Protein AF-A0A317MJF5-F1 (afdb_monomer_lite)

pLDDT: mean 80.19, std 19.42, range [33.38, 97.44]

Secondary structure (DSSP, 8-state):
---------------------GGGTTTTHHHHHHHHHHHHHHHHHHHHHHHHHHHHHHHHHHHHHHHHHHHHTT-HHHHHHHHHHHHHHHHHHHHGGGS-----S-GGGSTTHHHHHHHHHHHHHTTTTTTGGGHHHHHHHHHHHHHHHHHHHHHHHHHHHHHHHHHHHHHHTTTSTT-HHHHHHHHHHHHHHHHHHHHHHHHHHHHHHHS--

Sequence (213 aa):
MINLHSSVDAQR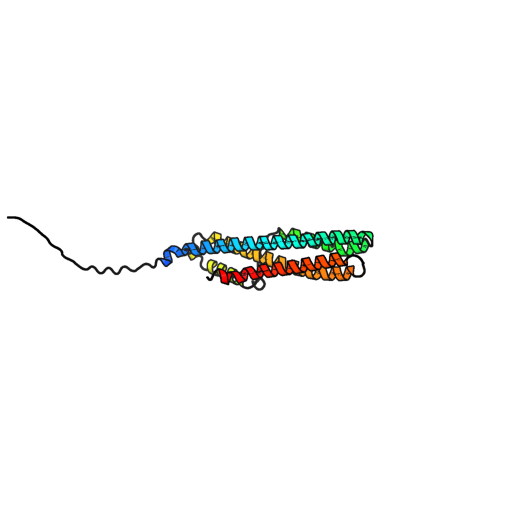KDSTAPVQDSSFKNAPQLPAKYLSQVKQKSMRTEQQVNKRTDKALSRLLKQEKKMKACLWKVDSVAAGNIFSKSIDSLGSLKAGLKNKVTGKLPLGGGGGYLDTLGNSLKFLEGKGELLGTSKGKLADATKNLESLQGKLQQADQIKAYIREHKKQLKEQLSQYTGFTKDLQKINKEAYYYGQQISEYKTLLKDKKKAEAK

Foldseek 3Di:
DDDDDDDDDDDDDDDPDPPPDCVVVCQQVVLQVVLVVLLVLLVVLLVVLLVLLLVLLVLVLVLLVVVLVVVCVVPVPLSCVLRPVVNVVSVVLNVCSPDQFQDPDPCVPLPCLLVVVLVVLVVVVVVVVSNVVVPVSSVSSNRSSRSSVRSLVSLVVSLVVLVVSLVSCCVSCVPPPDCPVSSVVSVVSSVVSVVVSVVSSVVSVPCVVVVVD

Structure (mmCIF, N/CA/C/O backbone):
data_AF-A0A317MJF5-F1
#
_entry.id   AF-A0A317MJF5-F1
#
loop_
_atom_site.group_PDB
_atom_site.id
_atom_site.type_symbol
_atom_site.label_atom_id
_atom_site.label_alt_id
_atom_site.label_comp_id
_atom_site.label_asym_id
_atom_site.label_entity_id
_atom_site.label_seq_id
_atom_site.pdbx_PDB_ins_code
_atom_site.Cartn_x
_atom_site.Cartn_y
_atom_site.Cartn_z
_atom_site.occupancy
_atom_site.B_iso_or_equiv
_atom_site.auth_seq_id
_atom_site.auth_comp_id
_atom_site.auth_asym_id
_atom_site.auth_atom_id
_atom_site.pdbx_PDB_model_num
ATOM 1 N N . MET A 1 1 ? -20.218 -21.733 101.171 1.00 37.59 1 MET A N 1
ATOM 2 C CA . MET A 1 1 ? -19.417 -22.255 100.040 1.00 37.59 1 MET A CA 1
ATOM 3 C C . MET A 1 1 ? -20.137 -21.862 98.752 1.00 37.59 1 MET A C 1
ATOM 5 O O . MET A 1 1 ? -21.300 -22.196 98.626 1.00 37.59 1 MET A O 1
ATOM 9 N N . ILE A 1 2 ? -19.660 -20.814 98.075 1.00 36.94 2 ILE A N 1
ATOM 10 C CA . ILE A 1 2 ? -18.965 -20.845 96.763 1.00 36.94 2 ILE A CA 1
ATOM 11 C C . ILE A 1 2 ? -19.918 -21.066 95.562 1.00 36.94 2 ILE A C 1
ATOM 13 O O . ILE A 1 2 ? -20.247 -22.185 95.201 1.00 36.94 2 ILE A O 1
ATOM 17 N N . ASN A 1 3 ? -20.361 -19.927 95.018 1.00 34.50 3 ASN A N 1
ATOM 18 C CA . ASN A 1 3 ? -20.461 -19.474 93.617 1.00 34.50 3 ASN A CA 1
ATOM 19 C C . ASN A 1 3 ? -20.200 -20.464 92.445 1.00 34.50 3 ASN A C 1
ATOM 21 O O . ASN A 1 3 ? -19.149 -21.098 92.436 1.00 34.50 3 ASN A O 1
ATOM 25 N N . LEU A 1 4 ? -21.051 -20.442 91.394 1.00 33.38 4 LEU A N 1
ATOM 26 C CA . LEU A 1 4 ? -20.752 -19.955 90.015 1.00 33.38 4 LEU A CA 1
ATOM 27 C C . LEU A 1 4 ? -21.540 -20.639 88.859 1.00 33.38 4 LEU A C 1
ATOM 29 O O . LEU A 1 4 ? -21.707 -21.852 88.839 1.00 33.38 4 LEU A O 1
ATOM 33 N N . HIS A 1 5 ? -21.819 -19.807 87.836 1.00 40.03 5 HIS A N 1
ATOM 34 C CA . HIS A 1 5 ? -22.144 -20.066 86.413 1.00 40.03 5 HIS A CA 1
ATOM 35 C C . HIS A 1 5 ? -23.593 -20.413 86.026 1.00 40.03 5 HIS A C 1
ATOM 37 O O . HIS A 1 5 ? -24.201 -21.293 86.613 1.00 40.03 5 HIS A O 1
ATOM 43 N N . SER A 1 6 ? -24.195 -19.898 84.947 1.00 36.66 6 SER A N 1
ATOM 44 C CA . SER A 1 6 ? -24.108 -18.666 84.133 1.00 36.66 6 SER A CA 1
ATOM 45 C C . SER A 1 6 ? -25.119 -18.847 82.986 1.00 36.66 6 SER A C 1
ATOM 47 O O . SER A 1 6 ? -25.235 -19.939 82.437 1.00 36.66 6 SER A O 1
ATOM 49 N N . SER A 1 7 ? -25.821 -17.768 82.646 1.00 42.97 7 SER A N 1
ATOM 50 C CA . SER A 1 7 ? -26.837 -17.619 81.591 1.00 42.97 7 SER A CA 1
ATOM 51 C C . SER A 1 7 ? -26.329 -17.883 80.165 1.00 42.97 7 SER A C 1
ATOM 53 O O . SER A 1 7 ? -25.191 -17.512 79.896 1.00 42.97 7 SER A O 1
ATOM 55 N N . VAL A 1 8 ? -27.186 -18.384 79.254 1.00 39.12 8 VAL A N 1
ATOM 56 C CA . VAL A 1 8 ? -27.181 -18.022 77.815 1.00 39.12 8 VAL A CA 1
ATOM 57 C C . VAL A 1 8 ? -28.596 -18.144 77.213 1.00 39.12 8 VAL A C 1
ATOM 59 O O . VAL A 1 8 ? -29.080 -19.240 76.931 1.00 39.12 8 VAL A O 1
ATOM 62 N N . ASP A 1 9 ? -29.212 -16.988 76.960 1.00 42.41 9 ASP A N 1
ATOM 63 C CA . ASP A 1 9 ? -30.255 -16.760 75.954 1.00 42.41 9 ASP A CA 1
ATOM 64 C C . ASP A 1 9 ? -29.697 -16.922 74.530 1.00 42.41 9 ASP A C 1
ATOM 66 O O . ASP A 1 9 ? -28.598 -16.455 74.226 1.00 42.41 9 ASP A O 1
ATOM 70 N N . ALA A 1 10 ? -30.486 -17.487 73.612 1.00 38.78 10 ALA A N 1
ATOM 71 C CA . ALA A 1 10 ? -30.197 -17.442 72.177 1.00 38.78 10 ALA A CA 1
ATOM 72 C C . ALA A 1 10 ? -31.464 -17.121 71.367 1.00 38.78 10 ALA A C 1
ATOM 74 O O . ALA A 1 10 ? -32.159 -18.003 70.860 1.00 38.78 10 ALA A O 1
ATOM 75 N N . GLN A 1 11 ? -31.744 -15.823 71.212 1.00 35.59 11 GLN A N 1
ATOM 76 C CA . GLN A 1 11 ? -32.643 -15.297 70.184 1.00 35.59 11 GLN A CA 1
ATOM 77 C C . GLN A 1 11 ? -32.020 -15.504 68.793 1.00 35.59 11 GLN A C 1
ATOM 79 O O . GLN A 1 11 ? -30.964 -14.953 68.481 1.00 35.59 11 GLN A O 1
ATOM 84 N N . ARG A 1 12 ? -32.700 -16.261 67.925 1.00 37.00 12 ARG A N 1
ATOM 85 C CA . ARG A 1 12 ? -32.399 -16.324 66.487 1.00 37.00 12 ARG A CA 1
ATOM 86 C C . ARG A 1 12 ? -32.893 -15.043 65.807 1.00 37.00 12 ARG A C 1
ATOM 88 O O . ARG A 1 12 ? -34.093 -14.790 65.773 1.00 37.00 12 ARG A O 1
ATOM 95 N N . LYS A 1 13 ? -31.976 -14.252 65.243 1.00 39.84 13 LYS A N 1
ATOM 96 C CA . LYS A 1 13 ? -32.280 -13.213 64.246 1.00 39.84 13 LYS A CA 1
ATOM 97 C C . LYS A 1 13 ? -31.962 -13.766 62.859 1.00 39.84 13 LYS A C 1
ATOM 99 O O . LYS A 1 13 ? -30.796 -13.803 62.474 1.00 39.84 13 LYS A O 1
ATOM 104 N N . ASP A 1 14 ? -32.990 -14.157 62.112 1.00 38.62 14 ASP A N 1
ATOM 105 C CA . ASP A 1 14 ? -32.881 -14.313 60.661 1.00 38.62 14 ASP A CA 1
ATOM 106 C C . ASP A 1 14 ? -32.658 -12.928 60.043 1.00 38.62 14 ASP A C 1
ATOM 108 O O . ASP A 1 14 ? -33.486 -12.028 60.169 1.00 38.62 14 ASP A O 1
ATOM 112 N N . SER A 1 15 ? -31.500 -12.739 59.413 1.00 40.38 15 SER A N 1
ATOM 113 C CA . SER A 1 15 ? -31.171 -11.544 58.636 1.00 40.38 15 SER A CA 1
ATOM 114 C C . SER A 1 15 ? -31.054 -11.941 57.170 1.00 40.38 15 SER A C 1
ATOM 116 O O . SER A 1 15 ? -29.982 -12.312 56.700 1.00 40.38 15 SER A O 1
ATOM 118 N N . THR A 1 16 ? -32.156 -11.858 56.428 1.00 44.34 16 THR A N 1
ATOM 119 C CA . THR A 1 16 ? -32.138 -11.895 54.961 1.00 44.34 16 THR A CA 1
ATOM 120 C C . THR A 1 16 ? -31.662 -10.542 54.434 1.00 44.34 16 THR A C 1
ATOM 122 O O . THR A 1 16 ? -32.461 -9.664 54.108 1.00 44.34 16 THR A O 1
ATOM 125 N N . ALA A 1 17 ? -30.345 -10.346 54.383 1.00 42.22 17 ALA A N 1
ATOM 126 C CA . ALA A 1 17 ? -29.752 -9.246 53.632 1.00 42.22 17 ALA A CA 1
ATOM 127 C C . ALA A 1 17 ? -29.799 -9.585 52.128 1.00 42.22 17 ALA A C 1
ATOM 129 O O . ALA A 1 17 ? -29.387 -10.685 51.749 1.00 42.22 17 ALA A O 1
ATOM 130 N N . PRO A 1 18 ? -30.272 -8.684 51.248 1.00 44.72 18 PRO A N 1
ATOM 131 C CA . PRO A 1 18 ? -30.177 -8.902 49.814 1.00 44.72 18 PRO A CA 1
ATOM 132 C C . PRO A 1 18 ? -28.696 -8.913 49.421 1.00 44.72 18 PRO A C 1
ATOM 134 O O . PRO A 1 18 ? -27.972 -7.936 49.624 1.00 44.72 18 PRO A O 1
ATOM 137 N N . VAL A 1 19 ? -28.238 -10.036 48.867 1.00 44.28 19 VAL A N 1
ATOM 138 C CA . VAL A 1 19 ? -26.902 -10.168 48.284 1.00 44.28 19 VAL A CA 1
ATOM 139 C C . VAL A 1 19 ? -26.841 -9.236 47.077 1.00 44.28 19 VAL A C 1
ATOM 141 O O . VAL A 1 19 ? -27.367 -9.542 46.010 1.00 44.28 19 VAL A O 1
ATOM 144 N N . GLN A 1 20 ? -26.232 -8.064 47.253 1.00 46.69 20 GLN A N 1
ATOM 145 C CA . GLN A 1 20 ? -25.823 -7.231 46.129 1.00 46.69 20 GLN A CA 1
ATOM 146 C C . GLN A 1 20 ? -24.806 -8.022 45.307 1.00 46.69 20 GLN A C 1
ATOM 148 O O . GLN A 1 20 ? -23.671 -8.229 45.737 1.00 46.69 20 GLN A O 1
ATOM 153 N N . ASP A 1 21 ? -25.243 -8.466 44.132 1.00 43.66 21 ASP A N 1
ATOM 154 C CA . ASP A 1 21 ? -24.424 -9.140 43.136 1.00 43.66 21 ASP A CA 1
ATOM 155 C C . ASP A 1 21 ? -23.191 -8.277 42.806 1.00 43.66 21 ASP A C 1
ATOM 157 O O . ASP A 1 21 ? -23.272 -7.165 42.270 1.00 43.66 21 ASP A O 1
ATOM 161 N N . SER A 1 22 ? -22.017 -8.779 43.181 1.00 57.44 22 SER A N 1
ATOM 162 C CA . SER A 1 22 ? -20.718 -8.125 43.013 1.00 57.44 22 SER A CA 1
ATOM 163 C C . SER A 1 22 ? -20.311 -7.963 41.542 1.00 57.44 22 SER A C 1
ATOM 165 O O . SER A 1 22 ? -19.353 -7.240 41.247 1.00 57.44 22 SER A O 1
ATOM 167 N N . SER A 1 23 ? -21.085 -8.523 40.609 1.00 56.00 23 SER A N 1
ATOM 168 C CA . SER A 1 23 ? -20.944 -8.340 39.161 1.00 56.00 23 SER A CA 1
ATOM 169 C C . SER A 1 23 ? -21.078 -6.877 38.711 1.00 56.00 23 SER A C 1
ATOM 171 O O . SER A 1 23 ? -20.453 -6.470 37.730 1.00 56.00 23 SER A O 1
ATOM 173 N N . PHE A 1 24 ? -21.808 -6.038 39.456 1.00 50.88 24 PHE A N 1
ATOM 174 C CA . PHE A 1 24 ? -22.006 -4.625 39.101 1.00 50.88 24 PHE A CA 1
ATOM 175 C C . PHE A 1 24 ? -20.864 -3.696 39.534 1.00 50.88 24 PHE A C 1
ATOM 177 O O . PHE A 1 24 ? -20.693 -2.627 38.946 1.00 50.88 24 PHE A O 1
ATOM 184 N N . LYS A 1 25 ? -20.020 -4.092 40.499 1.00 50.75 25 LYS A N 1
ATOM 185 C CA . LYS A 1 25 ? -18.897 -3.246 40.960 1.00 50.75 25 LYS A CA 1
ATOM 186 C C . LYS A 1 25 ? -17.739 -3.173 39.953 1.00 50.75 25 LYS A C 1
ATOM 188 O O . LYS A 1 25 ? -16.945 -2.238 40.001 1.00 50.75 25 LYS A O 1
ATOM 193 N N . ASN A 1 26 ? -17.693 -4.103 38.994 1.00 51.91 26 ASN A N 1
ATOM 194 C CA . ASN A 1 26 ? -16.700 -4.146 37.913 1.00 51.91 26 ASN A CA 1
ATOM 195 C C . ASN A 1 26 ? -17.223 -3.610 36.561 1.00 51.91 26 ASN A C 1
ATOM 197 O O . ASN A 1 26 ? -16.460 -3.519 35.595 1.00 51.91 26 ASN A O 1
ATOM 201 N N . ALA A 1 27 ? -18.498 -3.211 36.484 1.00 53.25 27 ALA A N 1
ATOM 202 C CA . ALA A 1 27 ? -19.169 -2.794 35.250 1.00 53.25 27 ALA A CA 1
ATOM 203 C C . ALA A 1 27 ? -18.524 -1.603 34.489 1.00 53.25 27 ALA A C 1
ATOM 205 O O . ALA A 1 27 ? -18.513 -1.649 33.256 1.00 53.25 27 ALA A O 1
ATOM 206 N N . PRO A 1 28 ? -17.917 -0.574 35.125 1.00 56.59 28 PRO A N 1
ATOM 207 C CA . PRO A 1 28 ? -17.305 0.535 34.379 1.00 56.59 28 PRO A CA 1
ATOM 208 C C . PRO A 1 28 ? -15.882 0.255 33.853 1.00 56.59 28 PRO A C 1
ATOM 210 O O . PRO A 1 28 ? -15.379 1.017 33.025 1.00 56.59 28 PRO A O 1
ATOM 213 N N . GLN A 1 29 ? -15.203 -0.819 34.287 1.00 58.62 29 GLN A N 1
ATOM 214 C CA . GLN A 1 29 ? -13.815 -1.095 33.865 1.00 58.62 29 GLN A CA 1
ATOM 215 C C . GLN A 1 29 ? -13.711 -1.859 32.536 1.00 58.62 29 GLN A C 1
ATOM 217 O O . GLN A 1 29 ? -12.736 -1.695 31.791 1.00 58.62 29 GLN A O 1
ATOM 222 N N . LEU A 1 30 ? -14.717 -2.673 32.210 1.00 61.94 30 LEU A N 1
ATOM 223 C CA . LEU A 1 30 ? -14.721 -3.501 31.003 1.00 61.94 30 LEU A CA 1
ATOM 224 C C . LEU A 1 30 ? -14.712 -2.671 29.696 1.00 61.94 30 LEU A C 1
ATOM 226 O O . LEU A 1 30 ? -13.893 -2.983 28.821 1.00 61.94 30 LEU A O 1
ATOM 230 N N . PRO A 1 31 ? -15.490 -1.569 29.561 1.00 76.81 31 PRO A N 1
ATOM 231 C CA . PRO A 1 31 ? -15.426 -0.703 28.382 1.00 76.81 31 PRO A CA 1
ATOM 232 C C . PRO A 1 31 ? -14.034 -0.096 28.188 1.00 76.81 31 PRO A C 1
ATOM 234 O O . PRO A 1 31 ? -13.491 -0.117 27.088 1.00 76.81 31 PRO A O 1
ATOM 237 N N . ALA A 1 32 ? -13.392 0.378 29.258 1.00 82.00 32 ALA A N 1
ATOM 238 C CA . ALA A 1 32 ? -12.092 1.035 29.166 1.00 82.00 32 ALA A CA 1
ATOM 239 C C . ALA A 1 32 ? -10.996 0.113 28.596 1.00 82.00 32 ALA A C 1
ATOM 241 O O . ALA A 1 32 ? -10.192 0.543 27.758 1.00 82.00 32 ALA A O 1
ATOM 242 N N . LYS A 1 33 ? -10.959 -1.152 29.040 1.00 84.44 33 LYS A N 1
ATOM 243 C CA . LYS A 1 33 ? -9.976 -2.150 28.589 1.00 84.44 33 LYS A CA 1
ATOM 244 C C . LYS A 1 33 ? -10.222 -2.548 27.136 1.00 84.44 33 LYS A C 1
ATOM 246 O O . LYS A 1 33 ? -9.282 -2.529 26.342 1.00 84.44 33 LYS A O 1
ATOM 251 N N . TYR A 1 34 ? -11.475 -2.833 26.784 1.00 85.56 34 TYR A N 1
ATOM 252 C CA . TYR A 1 34 ? -11.870 -3.162 25.415 1.00 85.56 34 TYR A CA 1
ATOM 253 C C . TYR A 1 34 ? -11.511 -2.041 24.429 1.00 85.56 34 TYR A C 1
ATOM 255 O O . TYR A 1 34 ? -10.820 -2.279 23.440 1.00 85.56 34 TYR A O 1
ATOM 263 N N . LEU A 1 35 ? -11.877 -0.795 24.743 1.00 89.25 35 LEU A N 1
ATOM 264 C CA . LEU A 1 35 ? -11.583 0.368 23.898 1.00 89.25 35 LEU A CA 1
ATOM 265 C C . LEU A 1 35 ? -10.074 0.558 23.687 1.00 89.25 35 LEU A C 1
ATOM 267 O O . LEU A 1 35 ? -9.623 0.843 22.577 1.00 89.25 35 LEU A O 1
ATOM 271 N N . SER A 1 36 ? -9.276 0.318 24.730 1.00 89.56 36 SER A N 1
ATOM 272 C CA . SER A 1 36 ? -7.811 0.366 24.647 1.00 89.56 36 SER A CA 1
ATOM 273 C C . SER A 1 36 ? -7.247 -0.730 23.735 1.00 89.56 36 SER A C 1
ATOM 275 O O . SER A 1 36 ? -6.333 -0.474 22.949 1.00 89.56 36 SER A O 1
ATOM 277 N N . GLN A 1 37 ? -7.806 -1.943 23.789 1.00 88.50 37 GLN A N 1
ATOM 278 C CA . GLN A 1 37 ? -7.410 -3.049 22.914 1.00 88.50 37 GLN A CA 1
ATOM 279 C C . GLN A 1 37 ? -7.772 -2.777 21.451 1.00 88.50 37 GLN A C 1
ATOM 281 O O . GLN A 1 37 ? -6.923 -2.960 20.574 1.00 88.50 37 GLN A O 1
ATOM 286 N N . VAL A 1 38 ? -8.990 -2.292 21.184 1.00 88.00 38 VAL A N 1
ATOM 287 C CA . VAL A 1 38 ? -9.435 -1.915 19.833 1.00 88.00 38 VAL A CA 1
ATOM 288 C C . VAL A 1 38 ? -8.537 -0.821 19.264 1.00 88.00 38 VAL A C 1
ATOM 290 O O . VAL A 1 38 ? -8.045 -0.965 18.142 1.00 88.00 38 VAL A O 1
ATOM 293 N N . LYS A 1 39 ? -8.238 0.221 20.050 1.00 90.62 39 LYS A N 1
ATOM 294 C CA . LYS A 1 39 ? -7.288 1.280 19.682 1.00 90.62 39 LYS A CA 1
ATOM 295 C C . LYS A 1 39 ? -5.926 0.699 19.293 1.00 90.62 39 LYS A C 1
ATOM 297 O O . LYS A 1 39 ? -5.469 0.902 18.169 1.00 90.62 39 LYS A O 1
ATOM 302 N N . GLN A 1 40 ? -5.300 -0.068 20.187 1.00 91.12 40 GLN A N 1
ATOM 303 C CA . GLN A 1 40 ? -3.948 -0.592 19.977 1.00 91.12 40 GLN A CA 1
ATOM 304 C C . GLN A 1 40 ? -3.869 -1.537 18.770 1.00 91.12 40 GLN A C 1
ATOM 306 O O . GLN A 1 40 ? -2.925 -1.478 17.978 1.00 91.12 40 GLN A O 1
ATOM 311 N N . LYS A 1 41 ? -4.868 -2.410 18.610 1.00 87.94 41 LYS A N 1
ATOM 312 C CA . LYS A 1 41 ? -4.949 -3.361 17.495 1.00 87.94 41 LYS A CA 1
ATOM 313 C C . LYS A 1 41 ? -5.162 -2.637 16.168 1.00 87.94 41 LYS A C 1
ATOM 315 O O . LYS A 1 41 ? -4.507 -2.993 15.184 1.00 87.94 41 LYS A O 1
ATOM 320 N N . SER A 1 42 ? -6.007 -1.605 16.159 1.00 89.56 42 SER A N 1
ATOM 321 C CA . SER A 1 42 ? -6.251 -0.779 14.975 1.00 89.56 42 SER A CA 1
ATOM 322 C C . SER A 1 42 ? -4.972 -0.071 14.535 1.00 89.56 42 SER A C 1
ATOM 324 O O . SER A 1 42 ? -4.531 -0.264 13.405 1.00 89.56 42 SER A O 1
ATOM 326 N N . MET A 1 43 ? -4.292 0.609 15.464 1.00 91.19 43 MET A N 1
ATOM 327 C CA . MET A 1 43 ? -3.023 1.298 15.203 1.00 91.19 43 MET A CA 1
ATOM 328 C C . MET A 1 43 ? -1.930 0.351 14.691 1.00 91.19 43 MET A C 1
ATOM 330 O O . MET A 1 43 ? -1.263 0.641 13.699 1.00 91.19 43 MET A O 1
ATOM 334 N N . ARG A 1 44 ? -1.742 -0.809 15.336 1.00 91.44 44 ARG A N 1
ATOM 335 C CA . ARG A 1 44 ? -0.711 -1.778 14.929 1.00 91.44 44 ARG A CA 1
ATOM 336 C C . ARG A 1 44 ? -0.976 -2.337 13.533 1.00 91.44 44 ARG A C 1
ATOM 338 O O . ARG A 1 44 ? -0.046 -2.491 12.741 1.00 91.44 44 ARG A O 1
ATOM 345 N N . THR A 1 45 ? -2.233 -2.660 13.238 1.00 89.81 45 THR A N 1
ATOM 346 C CA . THR A 1 45 ? -2.613 -3.184 11.921 1.00 89.81 45 THR A CA 1
ATOM 347 C C . THR A 1 45 ? -2.441 -2.109 10.854 1.00 89.81 45 THR A C 1
ATOM 349 O O . THR A 1 45 ? -1.875 -2.388 9.801 1.00 89.81 45 THR A O 1
ATOM 352 N N . GLU A 1 46 ? -2.826 -0.868 11.155 1.00 91.38 46 GLU A N 1
ATOM 353 C CA . GLU A 1 46 ? -2.652 0.278 10.263 1.00 91.38 46 GLU A CA 1
ATOM 354 C C . GLU A 1 46 ? -1.173 0.484 9.907 1.00 91.38 46 GLU A C 1
ATOM 356 O O . GLU A 1 46 ? -0.806 0.535 8.731 1.00 91.38 46 GLU A O 1
ATOM 361 N N . GLN A 1 47 ? -0.297 0.517 10.915 1.00 92.81 47 GLN A N 1
ATOM 362 C CA . GLN A 1 47 ? 1.151 0.643 10.725 1.00 92.81 47 GLN A CA 1
ATOM 363 C C . GLN A 1 47 ? 1.710 -0.468 9.837 1.00 92.81 47 GLN A C 1
ATOM 365 O O . GLN A 1 47 ? 2.545 -0.218 8.965 1.00 92.81 47 GLN A O 1
ATOM 370 N N . GLN A 1 48 ? 1.248 -1.700 10.038 1.00 92.50 48 GLN A N 1
ATOM 371 C CA . GLN A 1 48 ? 1.705 -2.838 9.260 1.00 92.50 48 GLN A CA 1
ATOM 372 C C . GLN A 1 48 ? 1.236 -2.755 7.798 1.00 92.50 48 GLN A C 1
ATOM 374 O O . GLN A 1 48 ? 2.039 -2.993 6.892 1.00 92.50 48 GLN A O 1
ATOM 379 N N . VAL A 1 49 ? -0.023 -2.376 7.558 1.00 92.81 49 VAL A N 1
ATOM 380 C CA . VAL A 1 49 ? -0.568 -2.142 6.210 1.00 92.81 49 VAL A CA 1
ATOM 381 C C . VAL A 1 49 ? 0.221 -1.041 5.501 1.00 92.81 49 VAL A C 1
ATOM 383 O O . VAL A 1 49 ? 0.686 -1.251 4.377 1.00 92.81 49 VAL A O 1
ATOM 386 N N . ASN A 1 50 ? 0.466 0.088 6.173 1.00 94.12 50 ASN A N 1
ATOM 387 C CA . ASN A 1 50 ? 1.258 1.194 5.632 1.00 94.12 50 ASN A CA 1
ATOM 388 C C . ASN A 1 50 ? 2.682 0.746 5.292 1.00 94.12 50 ASN A C 1
ATOM 390 O O . ASN A 1 50 ? 3.142 0.949 4.172 1.00 94.12 50 ASN A O 1
ATOM 394 N N . LYS A 1 51 ? 3.365 0.060 6.218 1.00 94.75 51 LYS A N 1
ATOM 395 C CA . LYS A 1 51 ? 4.740 -0.424 6.023 1.00 94.75 51 LYS A CA 1
ATOM 396 C C . LYS A 1 51 ? 4.858 -1.371 4.831 1.00 94.75 51 LYS A C 1
ATOM 398 O O . LYS A 1 51 ? 5.825 -1.297 4.073 1.00 94.75 51 LYS A O 1
ATOM 403 N N . ARG A 1 52 ? 3.907 -2.293 4.661 1.00 94.56 52 ARG A N 1
ATOM 404 C CA . ARG A 1 52 ? 3.924 -3.228 3.524 1.00 94.56 52 ARG A CA 1
ATOM 405 C C . ARG A 1 52 ? 3.603 -2.537 2.207 1.00 94.56 52 ARG A C 1
ATOM 407 O O . ARG A 1 52 ? 4.265 -2.831 1.215 1.00 94.56 52 ARG A O 1
ATOM 414 N N . THR A 1 53 ? 2.664 -1.598 2.217 1.00 95.31 53 THR A N 1
ATOM 415 C CA . THR A 1 53 ? 2.310 -0.810 1.032 1.00 95.31 53 THR A CA 1
ATOM 416 C C . THR A 1 53 ? 3.470 0.078 0.585 1.00 95.31 53 THR A C 1
ATOM 418 O O . THR A 1 53 ? 3.855 0.035 -0.581 1.00 95.31 53 THR A O 1
ATOM 421 N N . ASP A 1 54 ? 4.115 0.783 1.516 1.00 96.06 54 ASP A N 1
ATOM 422 C CA . ASP A 1 54 ? 5.308 1.592 1.242 1.00 96.06 54 ASP A CA 1
ATOM 423 C C . ASP A 1 54 ? 6.443 0.749 0.646 1.00 96.06 54 ASP A C 1
ATOM 425 O O . ASP A 1 54 ? 7.064 1.124 -0.354 1.00 96.06 54 ASP A O 1
ATOM 429 N N . LYS A 1 55 ? 6.675 -0.438 1.218 1.00 95.88 55 LYS A N 1
ATOM 430 C CA . LYS A 1 55 ? 7.695 -1.369 0.732 1.00 95.88 55 LYS A CA 1
ATOM 431 C C . LYS A 1 55 ? 7.403 -1.844 -0.692 1.00 95.88 55 LYS A C 1
ATOM 433 O O . LYS A 1 55 ? 8.324 -1.872 -1.508 1.00 95.88 55 LYS A O 1
ATOM 438 N N . ALA A 1 56 ? 6.156 -2.206 -0.993 1.00 95.31 56 ALA A N 1
ATOM 439 C CA . ALA A 1 56 ? 5.750 -2.646 -2.326 1.00 95.31 56 ALA A CA 1
ATOM 440 C C . ALA A 1 56 ? 5.935 -1.526 -3.364 1.00 95.31 56 ALA A C 1
ATOM 442 O O . ALA A 1 56 ? 6.631 -1.723 -4.361 1.00 95.31 56 ALA A O 1
ATOM 443 N N . LEU A 1 57 ? 5.417 -0.325 -3.084 1.00 96.19 57 LEU A N 1
ATOM 444 C CA . LEU A 1 57 ? 5.559 0.838 -3.966 1.00 96.19 57 LEU A CA 1
ATOM 445 C C . LEU A 1 57 ? 7.025 1.227 -4.179 1.00 96.19 57 LEU A C 1
ATOM 447 O O . LEU A 1 57 ? 7.441 1.493 -5.302 1.00 96.19 57 LEU A O 1
ATOM 451 N N . SER A 1 58 ? 7.842 1.202 -3.123 1.00 96.19 58 SER A N 1
ATOM 452 C CA . SER A 1 58 ? 9.275 1.509 -3.217 1.00 96.19 58 SER A CA 1
ATOM 453 C C . SER A 1 58 ? 10.026 0.531 -4.115 1.00 96.19 58 SER A C 1
ATOM 455 O O . SER A 1 58 ? 10.906 0.930 -4.879 1.00 96.19 58 SER A O 1
ATOM 457 N N . ARG A 1 59 ? 9.688 -0.760 -4.035 1.00 95.50 59 ARG A N 1
ATOM 458 C CA . ARG A 1 59 ? 10.291 -1.787 -4.887 1.00 95.50 59 ARG A CA 1
ATOM 459 C C . ARG A 1 59 ? 9.870 -1.621 -6.341 1.00 95.50 59 ARG A C 1
ATOM 461 O O . ARG A 1 59 ? 10.740 -1.687 -7.202 1.00 95.50 59 ARG A O 1
ATOM 468 N N . LEU A 1 60 ? 8.591 -1.349 -6.600 1.00 95.69 60 LEU A N 1
ATOM 469 C CA . LEU A 1 60 ? 8.085 -1.076 -7.948 1.00 95.69 60 LEU A CA 1
ATOM 470 C C . LEU A 1 60 ? 8.745 0.160 -8.559 1.00 95.69 60 LEU A C 1
ATOM 472 O O . LEU A 1 60 ? 9.327 0.058 -9.633 1.00 95.69 60 LEU A O 1
ATOM 476 N N . LEU A 1 61 ? 8.794 1.275 -7.822 1.00 96.12 61 LEU A N 1
ATOM 477 C CA . LEU A 1 61 ? 9.501 2.491 -8.238 1.00 96.12 61 LEU A CA 1
ATOM 478 C C . LEU A 1 61 ? 10.956 2.217 -8.617 1.00 96.12 61 LEU A C 1
ATOM 480 O O . LEU A 1 61 ? 11.446 2.733 -9.620 1.00 96.12 61 LEU A O 1
ATOM 484 N N . LYS A 1 62 ? 11.666 1.411 -7.819 1.00 96.25 62 LYS A N 1
ATOM 485 C CA . LYS A 1 62 ? 13.058 1.052 -8.111 1.00 96.25 62 LYS A CA 1
ATOM 486 C C . LYS A 1 62 ? 13.169 0.230 -9.396 1.00 96.25 62 LYS A C 1
ATOM 488 O O . LYS A 1 62 ? 14.076 0.491 -10.185 1.00 96.25 62 LYS A O 1
ATOM 493 N N . GLN A 1 63 ? 12.280 -0.745 -9.603 1.00 95.50 63 GLN A N 1
ATOM 494 C CA . GLN A 1 63 ? 12.290 -1.546 -10.830 1.00 95.50 63 GLN A CA 1
ATOM 495 C C . GLN A 1 63 ? 11.956 -0.697 -12.052 1.00 95.50 63 GLN A C 1
ATOM 497 O O . GLN A 1 63 ? 12.683 -0.760 -13.034 1.00 95.50 63 GLN A O 1
ATOM 502 N N . GLU A 1 64 ? 10.943 0.161 -11.984 1.00 96.19 64 GLU A N 1
ATOM 503 C CA . GLU A 1 64 ? 10.555 0.991 -13.126 1.00 96.19 64 GLU A CA 1
ATOM 504 C C . GLU A 1 64 ? 11.599 2.037 -13.483 1.00 96.19 64 GLU A C 1
ATOM 506 O O . GLU A 1 64 ? 11.896 2.211 -14.657 1.00 96.19 64 GLU A O 1
ATOM 511 N N . LYS A 1 65 ? 12.248 2.669 -12.499 1.00 96.88 65 LYS A N 1
ATOM 512 C CA . LYS A 1 65 ? 13.383 3.564 -12.777 1.00 96.88 65 LYS A CA 1
ATOM 513 C C . LYS A 1 65 ? 14.527 2.831 -13.472 1.00 96.88 65 LYS A C 1
ATOM 515 O O . LYS A 1 65 ? 15.127 3.370 -14.399 1.00 96.88 65 LYS A O 1
ATOM 520 N N . LYS A 1 66 ? 14.815 1.596 -13.050 1.00 96.25 66 LYS A N 1
ATOM 521 C CA . LYS A 1 66 ? 15.826 0.754 -13.697 1.00 96.25 66 LYS A CA 1
ATOM 522 C C . LYS A 1 66 ? 15.411 0.403 -15.129 1.00 96.25 66 LYS A C 1
ATOM 524 O O . LYS A 1 66 ? 16.219 0.551 -16.038 1.00 96.25 66 LYS A O 1
ATOM 529 N N . MET A 1 67 ? 14.169 -0.029 -15.331 1.00 96.50 67 MET A N 1
ATOM 530 C CA . MET A 1 67 ? 13.655 -0.391 -16.652 1.00 96.50 67 MET A CA 1
ATOM 531 C C . MET A 1 67 ? 13.623 0.815 -17.592 1.00 96.50 67 MET A C 1
ATOM 533 O O . MET A 1 67 ? 14.079 0.696 -18.724 1.00 96.50 67 MET A O 1
ATOM 537 N N . LYS A 1 68 ? 13.211 1.990 -17.096 1.00 97.38 68 LYS A N 1
ATOM 538 C CA . LYS A 1 68 ? 13.306 3.267 -17.810 1.00 97.38 68 LYS A CA 1
ATOM 539 C C . LYS A 1 68 ? 14.738 3.544 -18.244 1.00 97.38 68 LYS A C 1
ATOM 541 O O . LYS A 1 68 ? 14.953 3.817 -19.412 1.00 97.38 68 LYS A O 1
ATOM 546 N N . ALA A 1 69 ? 15.719 3.435 -17.345 1.00 97.00 69 ALA A N 1
ATOM 547 C CA . ALA A 1 69 ? 17.124 3.680 -17.679 1.00 97.00 69 ALA A CA 1
ATOM 548 C C . ALA A 1 69 ? 17.680 2.686 -18.714 1.00 97.00 69 ALA A C 1
ATOM 550 O O . ALA A 1 69 ? 18.494 3.066 -19.551 1.00 97.00 69 ALA A O 1
ATOM 551 N N . CYS A 1 70 ? 17.249 1.422 -18.670 1.00 95.69 70 CYS A N 1
ATOM 552 C CA . CYS A 1 70 ? 17.601 0.428 -19.684 1.00 95.69 70 CYS A CA 1
ATOM 553 C C . CYS A 1 70 ? 16.968 0.761 -21.039 1.00 95.69 70 CYS A C 1
ATOM 555 O O . CYS A 1 70 ? 17.683 0.791 -22.036 1.00 95.69 70 CYS A O 1
ATOM 557 N N . LEU A 1 71 ? 15.662 1.047 -21.069 1.00 97.06 71 LEU A N 1
ATOM 558 C CA . LEU A 1 71 ? 14.954 1.361 -22.308 1.00 97.06 71 LEU A CA 1
ATOM 559 C C . LEU A 1 71 ? 15.435 2.683 -22.904 1.00 97.06 71 LEU A C 1
ATOM 561 O O . LEU A 1 71 ? 15.574 2.776 -24.109 1.00 97.06 71 LEU A O 1
ATOM 565 N N . TRP A 1 72 ? 15.791 3.666 -22.076 1.00 97.38 72 TRP A N 1
ATOM 566 C CA . TRP A 1 72 ? 16.256 4.977 -22.531 1.00 97.38 72 TRP A CA 1
ATOM 567 C C . TRP A 1 72 ? 17.496 4.907 -23.426 1.00 97.38 72 TRP A C 1
ATOM 569 O O . TRP A 1 72 ? 17.669 5.743 -24.305 1.00 97.38 72 TRP A O 1
ATOM 579 N N . LYS A 1 73 ? 18.361 3.907 -23.212 1.00 96.00 73 LYS A N 1
ATOM 580 C CA . LYS A 1 73 ? 19.560 3.678 -24.034 1.00 96.00 73 LYS A CA 1
ATOM 581 C C . LYS A 1 73 ? 19.245 3.125 -25.425 1.00 96.00 73 LYS A C 1
ATOM 583 O O . LYS A 1 73 ? 20.114 3.158 -26.284 1.00 96.00 73 LYS A O 1
ATOM 588 N N . VAL A 1 74 ? 18.051 2.569 -25.604 1.00 95.06 74 VAL A N 1
ATOM 589 C CA . VAL A 1 74 ? 17.608 1.904 -26.835 1.00 95.06 74 VAL A CA 1
ATOM 590 C C . VAL A 1 74 ? 16.587 2.776 -27.562 1.00 95.06 74 VAL A C 1
ATOM 592 O O . VAL A 1 74 ? 16.719 3.022 -28.752 1.00 95.06 74 VAL A O 1
ATOM 595 N N . ASP A 1 75 ? 15.593 3.267 -26.828 1.00 96.88 75 ASP A N 1
ATOM 596 C CA . ASP A 1 75 ? 14.469 4.059 -27.308 1.00 96.88 75 ASP A CA 1
ATOM 597 C C . ASP A 1 75 ? 14.053 5.045 -26.202 1.00 96.88 75 ASP A C 1
ATOM 599 O O . ASP A 1 75 ? 13.285 4.736 -25.281 1.00 96.88 75 ASP A O 1
ATOM 603 N N . SER A 1 76 ? 14.629 6.245 -26.251 1.00 96.31 76 SER A N 1
ATOM 604 C CA . SER A 1 76 ? 14.391 7.299 -25.260 1.00 96.31 76 SER A CA 1
ATOM 605 C C . SER A 1 76 ? 12.956 7.827 -25.296 1.00 96.31 76 SER A C 1
ATOM 607 O O . SER A 1 76 ? 12.402 8.160 -24.244 1.00 96.31 76 SER A O 1
ATOM 609 N N . VAL A 1 77 ? 12.329 7.842 -26.476 1.00 97.44 77 VAL A N 1
ATOM 610 C CA . VAL A 1 77 ? 10.947 8.297 -26.665 1.00 97.44 77 VAL A CA 1
ATOM 611 C C . VAL A 1 77 ? 9.987 7.320 -25.992 1.00 97.44 77 VAL A C 1
ATOM 613 O O . VAL A 1 77 ? 9.189 7.728 -25.143 1.00 97.44 77 VAL A O 1
ATOM 616 N N . ALA A 1 78 ? 10.107 6.020 -26.272 1.00 96.75 78 ALA A N 1
ATOM 617 C CA . ALA A 1 78 ? 9.283 5.012 -25.612 1.00 96.75 78 ALA A CA 1
ATOM 618 C C . ALA A 1 78 ? 9.554 4.937 -24.105 1.00 96.75 78 ALA A C 1
ATOM 620 O O . ALA A 1 78 ? 8.612 4.837 -23.319 1.00 96.75 78 ALA A O 1
ATOM 621 N N . ALA A 1 79 ? 10.812 5.055 -23.667 1.00 97.19 79 ALA A N 1
ATOM 622 C CA . ALA A 1 79 ? 11.144 5.111 -22.243 1.00 97.19 79 ALA A CA 1
ATOM 623 C C . ALA A 1 79 ? 10.469 6.289 -21.525 1.00 97.19 79 ALA A C 1
ATOM 625 O O . ALA A 1 79 ? 9.997 6.143 -20.392 1.00 97.19 79 ALA A O 1
ATOM 626 N N . GLY A 1 80 ? 10.407 7.452 -22.178 1.00 96.50 80 GLY A N 1
ATOM 627 C CA . GLY A 1 80 ? 9.665 8.613 -21.702 1.00 96.50 80 GLY A CA 1
ATOM 628 C C . GLY A 1 80 ? 8.168 8.328 -21.580 1.00 96.50 80 GLY A C 1
ATOM 629 O O . GLY A 1 80 ? 7.606 8.516 -20.496 1.00 96.50 80 GLY A O 1
ATOM 630 N N . ASN A 1 81 ? 7.562 7.821 -22.654 1.00 95.69 81 ASN A N 1
ATOM 631 C CA . ASN A 1 81 ? 6.121 7.587 -22.765 1.00 95.69 81 ASN A CA 1
ATOM 632 C C . ASN A 1 81 ? 5.610 6.492 -21.819 1.00 95.69 81 ASN A C 1
ATOM 634 O O . ASN A 1 81 ? 4.555 6.649 -21.206 1.00 95.69 81 ASN A O 1
ATOM 638 N N . ILE A 1 82 ? 6.364 5.400 -21.667 1.00 95.75 82 ILE A N 1
ATOM 639 C CA . ILE A 1 82 ? 5.961 4.240 -20.862 1.00 95.75 82 ILE A CA 1
ATOM 640 C C . ILE A 1 82 ? 6.102 4.531 -19.364 1.00 95.75 82 ILE A C 1
ATOM 642 O O . ILE A 1 82 ? 5.192 4.240 -18.591 1.00 95.75 82 ILE A O 1
ATOM 646 N N . PHE A 1 83 ? 7.231 5.105 -18.929 1.00 96.75 83 PHE A N 1
ATOM 647 C CA . PHE A 1 83 ? 7.588 5.101 -17.504 1.00 96.75 83 PHE A CA 1
ATOM 648 C C . PHE A 1 83 ? 7.396 6.428 -16.769 1.00 96.75 83 PHE A C 1
ATOM 650 O O . PHE A 1 83 ? 7.360 6.430 -15.541 1.00 96.75 83 PHE A O 1
ATOM 657 N N . SER A 1 84 ? 7.333 7.578 -17.449 1.00 92.62 84 SER A N 1
ATOM 658 C CA . SER A 1 84 ? 7.327 8.865 -16.726 1.00 92.62 84 SER A CA 1
ATOM 659 C C . SER A 1 84 ? 6.053 9.028 -15.893 1.00 92.62 84 SER A C 1
ATOM 661 O O . SER A 1 84 ? 6.129 9.184 -14.676 1.00 92.62 84 SER A O 1
ATOM 663 N N . LYS A 1 85 ? 4.884 8.828 -16.515 1.00 93.25 85 LYS A N 1
ATOM 664 C CA . LYS A 1 85 ? 3.588 8.901 -15.826 1.00 93.25 85 LYS A CA 1
ATOM 665 C C . LYS A 1 85 ? 3.450 7.859 -14.712 1.00 93.25 85 LYS A C 1
ATOM 667 O O . LYS A 1 85 ? 2.871 8.154 -13.665 1.00 93.25 85 LYS A O 1
ATOM 672 N N . SER A 1 86 ? 3.955 6.641 -14.914 1.00 93.50 86 SER A N 1
ATOM 673 C CA . SER A 1 86 ? 3.834 5.575 -13.918 1.00 93.50 86 SER A CA 1
ATOM 674 C C . SER A 1 86 ? 4.731 5.802 -12.704 1.00 93.50 86 SER A C 1
ATOM 676 O O . SER A 1 86 ? 4.284 5.600 -11.574 1.00 93.50 86 SER A O 1
ATOM 678 N N . ILE A 1 87 ? 5.961 6.285 -12.910 1.00 96.81 87 ILE A N 1
ATOM 679 C CA . ILE A 1 87 ? 6.882 6.656 -11.830 1.00 96.81 87 ILE A CA 1
ATOM 680 C C . ILE A 1 87 ? 6.284 7.791 -10.990 1.00 96.81 87 ILE A C 1
ATOM 682 O O . ILE A 1 87 ? 6.315 7.707 -9.760 1.00 96.81 87 ILE A O 1
ATOM 686 N N . ASP A 1 88 ? 5.687 8.800 -11.626 1.00 96.12 88 ASP A N 1
ATOM 687 C CA . ASP A 1 88 ? 5.034 9.911 -10.924 1.00 96.12 88 ASP A CA 1
ATOM 688 C C . ASP A 1 88 ? 3.797 9.446 -10.146 1.00 96.12 88 ASP A C 1
ATOM 690 O O . ASP A 1 88 ? 3.604 9.812 -8.981 1.00 96.12 88 ASP A O 1
ATOM 694 N N . SER A 1 89 ? 2.993 8.567 -10.751 1.00 94.56 89 SER A N 1
ATOM 695 C CA . SER A 1 89 ? 1.813 7.975 -10.112 1.00 94.56 89 SER A CA 1
ATOM 696 C C . SER A 1 89 ? 2.203 7.147 -8.887 1.00 94.56 89 SER A C 1
ATOM 698 O O . SER A 1 89 ? 1.655 7.337 -7.802 1.00 94.56 89 SER A O 1
ATOM 700 N N . LEU A 1 90 ? 3.208 6.276 -9.008 1.00 95.25 90 LEU A N 1
ATOM 701 C CA . LEU A 1 90 ? 3.727 5.490 -7.888 1.00 95.25 90 LEU A CA 1
ATOM 702 C C . LEU A 1 90 ? 4.344 6.369 -6.790 1.00 95.25 90 LEU A C 1
ATOM 704 O O . LEU A 1 90 ? 4.183 6.075 -5.603 1.00 95.25 90 LEU A O 1
ATOM 708 N N . GLY A 1 91 ? 5.043 7.442 -7.170 1.00 95.56 91 GLY A N 1
ATOM 709 C CA . GLY A 1 91 ? 5.587 8.429 -6.238 1.00 95.56 91 GLY A CA 1
ATOM 710 C C . GLY A 1 91 ? 4.484 9.122 -5.441 1.00 95.56 91 GLY A C 1
ATOM 711 O O . GLY A 1 91 ? 4.553 9.180 -4.212 1.00 95.56 91 GLY A O 1
ATOM 712 N N . SER A 1 92 ? 3.427 9.552 -6.130 1.00 94.38 92 SER A N 1
ATOM 713 C CA . SER A 1 92 ? 2.240 10.172 -5.534 1.00 94.38 92 SER A CA 1
ATOM 714 C C . SER A 1 92 ? 1.500 9.218 -4.596 1.00 94.38 92 SER A C 1
ATOM 716 O O . SER A 1 92 ? 1.199 9.581 -3.459 1.00 94.38 92 SER A O 1
ATOM 718 N N . LEU A 1 93 ? 1.283 7.965 -5.017 1.00 94.56 93 LEU A N 1
ATOM 719 C CA . LEU A 1 93 ? 0.674 6.928 -4.176 1.00 94.56 93 LEU A CA 1
ATOM 720 C C . LEU A 1 93 ? 1.482 6.698 -2.896 1.00 94.56 93 LEU A C 1
ATOM 722 O O . LEU A 1 93 ? 0.909 6.603 -1.811 1.00 94.56 93 LEU A O 1
ATOM 726 N N . LYS A 1 94 ? 2.815 6.655 -3.006 1.00 94.25 94 LYS A N 1
ATOM 727 C CA . LYS A 1 94 ? 3.711 6.493 -1.857 1.00 94.25 94 LYS A CA 1
ATOM 728 C C . LYS A 1 94 ? 3.649 7.699 -0.918 1.00 94.25 94 LYS A C 1
ATOM 730 O O . LYS A 1 94 ? 3.557 7.517 0.294 1.00 94.25 94 LYS A O 1
ATOM 735 N N . ALA A 1 95 ? 3.679 8.920 -1.451 1.00 93.00 95 ALA A N 1
ATOM 736 C CA . ALA A 1 95 ? 3.568 10.139 -0.650 1.00 93.00 95 ALA A CA 1
ATOM 737 C C . ALA A 1 95 ? 2.225 10.201 0.101 1.00 93.00 95 ALA A C 1
ATOM 739 O O . ALA A 1 95 ? 2.195 10.490 1.299 1.00 93.00 95 ALA A O 1
ATOM 740 N N . GLY A 1 96 ? 1.135 9.814 -0.569 1.00 89.94 96 GLY A N 1
ATOM 741 C CA . GLY A 1 96 ? -0.212 9.755 -0.004 1.00 89.94 96 GLY A CA 1
ATOM 742 C C . GLY A 1 96 ? -0.391 8.753 1.144 1.00 89.94 96 GLY A C 1
ATOM 743 O O . GLY A 1 96 ? -1.378 8.841 1.875 1.00 89.94 96 GLY A O 1
ATOM 744 N N . LEU A 1 97 ? 0.551 7.827 1.371 1.00 88.88 97 LEU A N 1
ATOM 745 C CA . LEU A 1 97 ? 0.503 6.925 2.530 1.00 88.88 97 LEU A CA 1
ATOM 746 C C . LEU A 1 97 ? 0.693 7.656 3.861 1.00 88.88 97 LEU A C 1
ATOM 748 O O . LEU A 1 97 ? 0.208 7.171 4.883 1.00 88.88 97 LEU A O 1
ATOM 752 N N . LYS A 1 98 ? 1.371 8.810 3.866 1.00 82.06 98 LYS A N 1
ATOM 753 C CA . LYS A 1 98 ? 1.606 9.603 5.083 1.00 82.06 98 LYS A CA 1
ATOM 754 C C . LYS A 1 98 ? 0.367 10.375 5.537 1.00 82.06 98 LYS A C 1
ATOM 756 O O . LYS A 1 98 ? 0.268 10.740 6.705 1.00 82.06 98 LYS A O 1
ATOM 761 N N . ASN A 1 99 ? -0.578 10.601 4.630 1.00 83.06 99 ASN A N 1
ATOM 762 C CA . ASN A 1 99 ? -1.782 11.363 4.922 1.00 83.06 99 ASN A CA 1
ATOM 763 C C . ASN A 1 99 ? -2.736 10.528 5.777 1.00 83.06 99 ASN A C 1
ATOM 765 O O . ASN A 1 99 ? -2.884 9.321 5.561 1.00 83.06 99 ASN A O 1
ATOM 769 N N . LYS A 1 100 ? -3.407 11.165 6.739 1.00 70.88 100 LYS A N 1
ATOM 770 C CA . LYS A 1 100 ? -4.500 10.514 7.465 1.00 70.88 100 LYS A CA 1
ATOM 771 C C . LYS A 1 100 ? -5.645 10.279 6.489 1.00 70.88 100 LYS A C 1
ATOM 773 O O . LYS A 1 100 ? -6.088 11.209 5.825 1.00 70.88 100 LYS A O 1
ATOM 778 N N . VAL A 1 101 ? -6.099 9.035 6.403 1.00 73.25 101 VAL A N 1
ATOM 779 C CA . VAL A 1 101 ? -7.254 8.661 5.588 1.00 73.25 101 VAL A CA 1
ATOM 780 C C . VAL A 1 101 ? -8.351 8.277 6.564 1.00 73.25 101 VAL A C 1
ATOM 782 O O . VAL A 1 101 ? -8.302 7.204 7.152 1.00 73.25 101 VAL A O 1
ATOM 785 N N . THR A 1 102 ? -9.305 9.173 6.786 1.00 61.53 102 THR A N 1
ATOM 786 C CA . THR A 1 1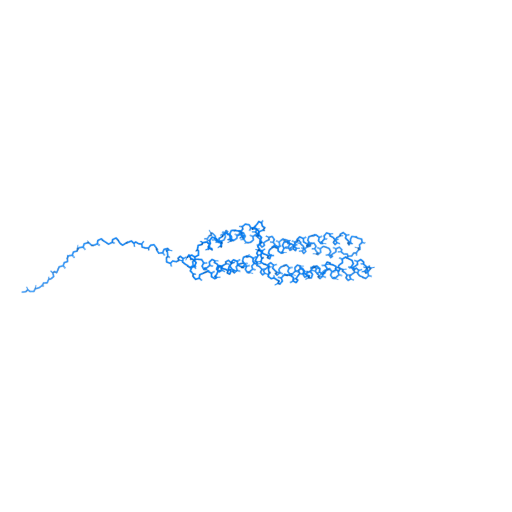02 ? -10.504 8.878 7.577 1.00 61.53 102 THR A CA 1
ATOM 787 C C . THR A 1 102 ? -11.575 8.356 6.630 1.00 61.53 102 THR A C 1
ATOM 789 O O . THR A 1 102 ? -12.069 9.103 5.785 1.00 61.53 102 THR A O 1
ATOM 792 N N . GLY A 1 103 ? -11.904 7.069 6.716 1.00 58.03 103 GLY A N 1
ATOM 793 C CA . GLY A 1 103 ? -12.955 6.483 5.888 1.00 58.03 103 GLY A CA 1
ATOM 794 C C . GLY A 1 103 ? -14.342 6.740 6.478 1.00 58.03 103 GLY A C 1
ATOM 795 O O . GLY A 1 103 ? -14.710 6.087 7.444 1.00 58.03 103 GLY A O 1
ATOM 796 N N . LYS A 1 104 ? -15.141 7.629 5.871 1.00 53.00 104 LYS A N 1
ATOM 797 C CA . LYS A 1 104 ? -16.611 7.629 6.013 1.00 53.00 104 LYS A CA 1
ATOM 798 C C . LYS A 1 104 ? -17.218 6.965 4.776 1.00 53.00 104 LYS A C 1
ATOM 800 O O . LYS A 1 104 ? -17.726 7.645 3.895 1.00 53.00 104 LYS A O 1
ATOM 805 N N . LEU A 1 105 ? -17.120 5.645 4.660 1.00 47.53 105 LEU A N 1
ATOM 806 C CA . LEU A 1 105 ? -17.839 4.900 3.621 1.00 47.53 105 LEU A CA 1
ATOM 807 C C . LEU A 1 105 ? -18.537 3.685 4.238 1.00 47.53 105 LEU A C 1
ATOM 809 O O . LEU A 1 105 ? -18.062 3.175 5.260 1.00 47.53 105 LEU A O 1
ATOM 813 N N . PRO A 1 106 ? -19.663 3.234 3.648 1.00 44.41 106 PRO A N 1
ATOM 814 C CA . PRO A 1 106 ? -20.431 2.121 4.172 1.00 44.41 106 PRO A CA 1
ATOM 815 C C . PRO A 1 106 ? -19.513 0.912 4.321 1.00 44.41 106 PRO A C 1
ATOM 817 O O . PRO A 1 106 ? -18.715 0.593 3.441 1.00 44.41 106 PRO A O 1
ATOM 820 N N . LEU A 1 107 ? -19.646 0.270 5.472 1.00 48.94 107 LEU A N 1
ATOM 821 C CA . LEU A 1 107 ? -18.857 -0.837 6.011 1.00 48.94 107 LEU A CA 1
ATOM 822 C C . LEU A 1 107 ? -18.645 -2.045 5.053 1.00 48.94 107 LEU A C 1
ATOM 824 O O . LEU A 1 107 ? -17.841 -2.923 5.325 1.00 48.94 107 LEU A O 1
ATOM 828 N N . GLY A 1 108 ? -19.241 -2.067 3.858 1.00 44.16 108 GLY A N 1
ATOM 829 C CA . GLY A 1 108 ? -19.265 -3.210 2.934 1.00 44.16 108 GLY A CA 1
ATOM 830 C C . GLY A 1 108 ? -17.932 -3.693 2.335 1.00 44.16 108 GLY A C 1
ATOM 831 O O . GLY A 1 108 ? -17.925 -4.714 1.654 1.00 44.16 108 GLY A O 1
ATOM 832 N N . GLY A 1 109 ? -16.801 -3.014 2.564 1.00 48.06 109 GLY A N 1
ATOM 833 C CA . GLY A 1 109 ? -15.476 -3.445 2.074 1.00 48.06 109 GLY A CA 1
ATOM 834 C C . GLY A 1 109 ? -14.492 -3.886 3.166 1.00 48.06 109 GLY A C 1
ATOM 835 O O . GLY A 1 109 ? -13.484 -4.545 2.883 1.00 48.06 109 GLY A O 1
ATOM 836 N N . GLY A 1 110 ? -14.773 -3.533 4.422 1.00 51.56 110 GLY A N 1
ATOM 837 C CA . GLY A 1 110 ? -13.915 -3.783 5.576 1.00 51.56 110 GLY A CA 1
ATOM 838 C C . GLY A 1 110 ? -14.303 -5.087 6.249 1.00 51.56 110 GLY A C 1
ATOM 839 O O . GLY A 1 110 ? -14.911 -5.058 7.300 1.00 51.56 110 GLY A O 1
ATOM 840 N N . GLY A 1 111 ? -13.975 -6.222 5.622 1.00 60.59 111 GLY A N 1
ATOM 841 C CA . GLY A 1 111 ? -14.427 -7.573 5.994 1.00 60.59 111 GLY A CA 1
ATOM 842 C C . GLY A 1 111 ? -14.939 -7.767 7.430 1.00 60.59 111 GLY A C 1
ATOM 843 O O . GLY A 1 111 ? -14.224 -7.452 8.373 1.00 60.59 111 GLY A O 1
ATOM 844 N N . GLY A 1 112 ? -16.120 -8.389 7.554 1.00 69.06 112 GLY A N 1
ATOM 845 C CA . GLY A 1 112 ? -17.084 -8.363 8.676 1.00 69.06 112 GLY A CA 1
ATOM 846 C C . GLY A 1 112 ? -16.638 -8.297 10.149 1.00 69.06 112 GLY A C 1
ATOM 847 O O . GLY A 1 112 ? -17.464 -8.018 11.014 1.00 69.06 112 GLY A O 1
ATOM 848 N N . TYR A 1 113 ? -15.365 -8.500 10.482 1.00 73.50 113 TYR A N 1
ATOM 849 C CA . TYR A 1 113 ? -14.828 -8.150 11.795 1.00 73.50 113 TYR A CA 1
ATOM 850 C C . TYR A 1 113 ? -14.751 -6.637 12.032 1.00 73.50 113 TYR A C 1
ATOM 852 O O . TYR A 1 113 ? -15.109 -6.199 13.121 1.00 73.50 113 TYR A O 1
ATOM 860 N N . LEU A 1 114 ? -14.319 -5.831 11.050 1.00 79.44 114 LEU A N 1
ATOM 861 C CA . LEU A 1 114 ? -14.297 -4.371 11.238 1.00 79.44 114 LEU A CA 1
ATOM 862 C C . LEU A 1 114 ? -15.718 -3.822 11.381 1.00 79.44 114 LEU A C 1
ATOM 864 O O . LEU A 1 114 ? -15.934 -2.942 12.206 1.00 79.44 114 LEU A O 1
ATOM 868 N N . ASP A 1 115 ? -16.687 -4.417 10.688 1.00 79.06 115 ASP A N 1
ATOM 869 C CA . ASP A 1 115 ? -18.110 -4.098 10.840 1.00 79.06 115 ASP A CA 1
ATOM 870 C C . ASP A 1 115 ? -18.619 -4.454 12.233 1.00 79.06 115 ASP A C 1
ATOM 872 O O . ASP A 1 115 ? -19.304 -3.659 12.871 1.00 79.06 115 ASP A O 1
ATOM 876 N N . THR A 1 116 ? -18.229 -5.625 12.746 1.00 82.81 116 THR A N 1
ATOM 877 C CA . THR A 1 116 ? -18.564 -6.041 14.115 1.00 82.81 116 THR A CA 1
ATOM 878 C C . THR A 1 116 ? -17.970 -5.072 15.139 1.00 82.81 116 THR A C 1
ATOM 880 O O . THR A 1 116 ? -18.674 -4.629 16.046 1.00 82.81 116 THR A O 1
ATOM 883 N N . LEU A 1 117 ? -16.696 -4.693 14.979 1.00 84.06 117 LEU A N 1
ATOM 884 C CA . LEU A 1 117 ? -16.052 -3.698 15.836 1.00 84.06 117 LEU A CA 1
ATOM 885 C C . LEU A 1 117 ? -16.751 -2.340 15.728 1.00 84.06 117 LEU A C 1
ATOM 887 O O . LEU A 1 117 ? -17.096 -1.762 16.753 1.00 84.06 117 LEU A O 1
ATOM 891 N N . GLY A 1 118 ? -17.031 -1.861 14.518 1.00 86.06 118 GLY A N 1
ATOM 892 C CA . GLY A 1 118 ? -17.727 -0.597 14.286 1.00 86.06 118 GLY A CA 1
ATOM 893 C C . GLY A 1 118 ? -19.112 -0.578 14.928 1.00 86.06 118 GLY A C 1
ATOM 894 O O . GLY A 1 118 ? -19.452 0.374 15.626 1.00 86.06 118 GLY A O 1
ATOM 895 N N . ASN A 1 119 ? -19.881 -1.658 14.783 1.00 86.81 119 ASN A N 1
ATOM 896 C CA . ASN A 1 119 ? -21.189 -1.807 15.417 1.00 86.81 119 ASN A CA 1
ATOM 897 C C . ASN A 1 119 ? -21.080 -1.853 16.945 1.00 86.81 119 ASN A C 1
ATOM 899 O O . ASN A 1 119 ? -21.889 -1.230 17.626 1.00 86.81 119 ASN A O 1
ATOM 903 N N . SER A 1 120 ? -20.061 -2.524 17.493 1.00 85.56 120 SER A N 1
ATOM 904 C CA . SER A 1 120 ? -19.830 -2.549 18.942 1.00 85.56 120 SER A CA 1
ATOM 905 C C . SER A 1 120 ? -19.492 -1.164 19.503 1.00 85.56 120 SER A C 1
ATOM 907 O O . SER A 1 120 ? -20.015 -0.783 20.546 1.00 85.56 120 SER A O 1
ATOM 909 N N . LEU A 1 121 ? -18.673 -0.375 18.795 1.00 88.31 121 LEU A N 1
ATOM 910 C CA . LEU A 1 121 ? -18.334 0.988 19.206 1.00 88.31 121 LEU A CA 1
ATOM 911 C C . LEU A 1 121 ? -19.555 1.912 19.109 1.00 88.31 121 LEU A C 1
ATOM 913 O O . LEU A 1 121 ? -19.805 2.664 20.045 1.00 88.31 121 LEU A O 1
ATOM 917 N N . LYS A 1 122 ? -20.365 1.795 18.046 1.00 88.75 122 LYS A N 1
ATOM 918 C CA . LYS A 1 122 ? -21.637 2.529 17.905 1.00 88.75 122 LYS A CA 1
ATOM 919 C C . LYS A 1 122 ? -22.650 2.169 18.992 1.00 88.75 122 LYS A C 1
ATOM 921 O O . LYS A 1 122 ? -23.338 3.042 19.512 1.00 88.75 122 LYS A O 1
ATOM 926 N N . PHE A 1 123 ? -22.739 0.892 19.365 1.00 88.75 123 PHE A N 1
ATOM 927 C CA . PHE A 1 123 ? -23.591 0.462 20.473 1.00 88.75 123 PHE A CA 1
ATOM 928 C C . PHE A 1 123 ? -23.152 1.102 21.796 1.00 88.75 123 PHE A C 1
ATOM 930 O O . PHE A 1 123 ? -23.989 1.600 22.546 1.00 88.75 123 PHE A O 1
ATOM 937 N N . LEU A 1 124 ? -21.841 1.129 22.065 1.00 86.94 124 LEU A N 1
ATOM 938 C CA . LEU A 1 124 ? -21.287 1.788 23.250 1.00 86.94 124 LEU A CA 1
ATOM 939 C C . LEU A 1 124 ? -21.531 3.303 23.232 1.00 86.94 124 LEU A C 1
ATOM 941 O O . LEU A 1 124 ? -21.845 3.871 24.273 1.00 86.94 124 LEU A O 1
ATOM 945 N N . GLU A 1 125 ? -21.447 3.943 22.065 1.00 85.44 125 GLU A N 1
ATOM 946 C CA . GLU A 1 125 ? -21.769 5.364 21.877 1.00 85.44 125 GLU A CA 1
ATOM 947 C C . GLU A 1 125 ? -23.227 5.679 22.245 1.00 85.44 125 GLU A C 1
ATOM 949 O O . GLU A 1 125 ? -23.483 6.622 22.993 1.00 85.44 125 GLU A O 1
ATOM 954 N N . GLY A 1 126 ? -24.173 4.831 21.822 1.00 83.50 126 GLY A N 1
ATOM 955 C CA . GLY A 1 126 ? -25.592 4.940 22.186 1.00 83.50 126 GLY A CA 1
ATOM 956 C C . GLY A 1 126 ? -25.894 4.680 23.670 1.00 83.50 126 GLY A C 1
ATOM 957 O O . GLY A 1 126 ? -26.993 4.968 24.136 1.00 83.50 126 GLY A O 1
ATOM 958 N N . LYS A 1 127 ? -24.927 4.160 24.435 1.00 82.81 127 LYS A N 1
ATOM 959 C CA . LYS A 1 127 ? -25.019 3.885 25.878 1.00 82.81 127 LYS A CA 1
ATOM 960 C C . LYS A 1 127 ? -24.133 4.844 26.685 1.00 82.81 127 LYS A C 1
ATOM 962 O O . LYS A 1 127 ? -23.430 4.433 27.607 1.00 82.81 127 LYS A O 1
ATOM 967 N N . GLY A 1 128 ? -24.171 6.134 26.344 1.00 72.19 128 GLY A N 1
ATOM 968 C CA . GLY A 1 128 ? -23.285 7.175 26.880 1.00 72.19 128 GLY A CA 1
ATOM 969 C C . GLY A 1 128 ? -23.201 7.288 28.411 1.00 72.19 128 GLY A C 1
ATOM 970 O O . GLY A 1 128 ? -22.167 7.721 28.925 1.00 72.19 128 GLY A O 1
ATOM 971 N N . GLU A 1 129 ? -24.241 6.873 29.138 1.00 75.19 129 GLU A N 1
ATOM 972 C CA . GLU A 1 129 ? -24.279 6.823 30.609 1.00 75.19 129 GLU A CA 1
ATOM 973 C C . GLU A 1 129 ? -23.357 5.738 31.192 1.00 75.19 129 GLU A C 1
ATOM 975 O O . GLU A 1 129 ? -22.690 5.972 32.198 1.00 75.19 129 GLU A O 1
ATOM 980 N N . LEU A 1 130 ? -23.222 4.589 30.515 1.00 73.31 130 LEU A N 1
ATOM 981 C CA . LEU A 1 130 ? -22.344 3.483 30.931 1.00 73.31 130 LEU A CA 1
ATOM 982 C C . LEU A 1 130 ? -20.857 3.775 30.699 1.00 73.31 130 LEU A C 1
ATOM 984 O O . LEU A 1 130 ? -19.991 3.086 31.238 1.00 73.31 130 LEU A O 1
ATOM 988 N N . LEU A 1 131 ? -20.538 4.780 29.880 1.00 74.62 131 LEU A N 1
ATOM 989 C CA . LEU A 1 131 ? -19.158 5.082 29.520 1.00 74.62 131 LEU A CA 1
ATOM 990 C C . LEU A 1 131 ? -18.406 5.836 30.612 1.00 74.62 131 LEU A C 1
ATOM 992 O O . LEU A 1 131 ? -17.185 5.707 30.662 1.00 74.62 131 LEU A O 1
ATOM 996 N N . GLY A 1 132 ? -19.081 6.621 31.459 1.00 80.06 132 GLY A N 1
ATOM 997 C CA . GLY A 1 132 ? -18.431 7.440 32.489 1.00 80.06 132 GLY A CA 1
ATOM 998 C C . GLY A 1 132 ? -17.186 8.175 31.960 1.00 80.06 132 GLY A C 1
ATOM 999 O O . GLY A 1 132 ? -17.255 8.944 31.000 1.00 80.06 132 GLY A O 1
ATOM 1000 N N . THR A 1 133 ? -16.020 7.874 32.539 1.00 78.50 133 THR A N 1
ATOM 1001 C CA . THR A 1 133 ? -14.701 8.431 32.165 1.00 78.50 133 THR A CA 1
ATOM 1002 C C . THR A 1 133 ? -14.111 7.866 30.862 1.00 78.50 133 THR A C 1
ATOM 1004 O O . THR A 1 133 ? -13.118 8.377 30.346 1.00 78.50 133 THR A O 1
ATOM 1007 N N . SER A 1 134 ? -14.713 6.826 30.282 1.00 83.56 134 SER A N 1
ATOM 1008 C CA . SER A 1 134 ? -14.243 6.145 29.067 1.00 83.56 134 SER A CA 1
ATOM 1009 C C . SER A 1 134 ? -14.711 6.794 27.761 1.00 83.56 134 SER A C 1
ATOM 1011 O O . SER A 1 134 ? -14.310 6.330 26.694 1.00 83.56 134 SER A O 1
ATOM 1013 N N . LYS A 1 135 ? -15.496 7.883 27.805 1.00 84.50 135 LYS A N 1
ATOM 1014 C CA . LYS A 1 135 ? -15.959 8.608 26.601 1.00 84.50 135 LYS A CA 1
ATOM 1015 C C . LYS A 1 135 ? -14.806 9.020 25.675 1.00 84.50 135 LYS A C 1
ATOM 1017 O O . LYS A 1 135 ? -14.877 8.795 24.470 1.00 84.50 135 LYS A O 1
ATOM 1022 N N . GLY A 1 136 ? -13.703 9.530 26.232 1.00 86.94 136 GLY A N 1
ATOM 1023 C CA . GLY A 1 136 ? -12.510 9.876 25.447 1.00 86.94 136 GLY A CA 1
ATOM 1024 C C . GLY A 1 136 ? -11.837 8.658 24.801 1.00 86.94 136 GLY A C 1
ATOM 1025 O O . GLY A 1 136 ? -11.417 8.712 23.647 1.00 86.94 136 GLY A O 1
ATOM 1026 N N . LYS A 1 137 ? -11.805 7.517 25.505 1.00 89.38 137 LYS A N 1
ATOM 1027 C CA . LYS A 1 137 ? -11.269 6.255 24.966 1.00 89.38 137 LYS A CA 1
ATOM 1028 C C . LYS A 1 137 ? -12.131 5.710 23.829 1.00 89.38 137 LYS A C 1
ATOM 1030 O O . LYS A 1 137 ? -11.586 5.109 22.907 1.00 89.38 137 LYS A O 1
ATOM 1035 N N . LEU A 1 138 ? -13.447 5.922 23.889 1.00 90.06 138 LEU A N 1
ATOM 1036 C CA . LEU A 1 138 ? -14.364 5.535 22.821 1.00 90.06 138 LEU A CA 1
ATOM 1037 C C . LEU A 1 138 ? -14.092 6.353 21.560 1.00 90.06 138 LEU A C 1
ATOM 1039 O O . LEU A 1 138 ? -13.858 5.764 20.510 1.00 90.06 138 LEU A O 1
ATOM 1043 N N . ALA A 1 139 ? -14.029 7.682 21.682 1.00 89.81 139 ALA A N 1
ATOM 1044 C CA . ALA A 1 139 ? -13.711 8.565 20.560 1.00 89.81 139 ALA A CA 1
ATOM 1045 C C . ALA A 1 139 ? -12.368 8.197 19.900 1.00 89.81 139 ALA A C 1
ATOM 1047 O O . ALA A 1 139 ? -12.270 8.091 18.676 1.00 89.81 139 ALA A O 1
ATOM 1048 N N . ASP A 1 140 ? -11.345 7.922 20.713 1.00 91.25 140 ASP A N 1
ATOM 1049 C CA . ASP A 1 140 ? -10.047 7.447 20.236 1.00 91.25 140 ASP A CA 1
ATOM 1050 C C . ASP A 1 140 ? -10.140 6.103 19.502 1.00 91.25 140 ASP A C 1
ATOM 1052 O O . ASP A 1 140 ? -9.545 5.939 18.434 1.00 91.25 140 ASP A O 1
ATOM 1056 N N . ALA A 1 141 ? -10.841 5.120 20.071 1.00 90.62 141 ALA A N 1
ATOM 1057 C CA . ALA A 1 141 ? -10.986 3.800 19.467 1.00 90.62 141 ALA A CA 1
ATOM 1058 C C . ALA A 1 141 ? -11.712 3.884 18.117 1.00 90.62 141 ALA A C 1
ATOM 1060 O O . ALA A 1 141 ? -11.226 3.312 17.141 1.00 90.62 141 ALA A O 1
ATOM 1061 N N . THR A 1 142 ? -12.801 4.657 18.042 1.00 90.06 142 THR A N 1
ATOM 1062 C CA . THR A 1 142 ? -13.560 4.903 16.808 1.00 90.06 142 THR A CA 1
ATOM 1063 C C . THR A 1 142 ? -12.679 5.543 15.742 1.00 90.06 142 THR A C 1
ATOM 1065 O O . THR A 1 142 ? -12.556 5.010 14.642 1.00 90.06 142 THR A O 1
ATOM 1068 N N . LYS A 1 143 ? -11.955 6.613 16.085 1.00 90.56 143 LYS A N 1
ATOM 1069 C CA . LYS A 1 143 ? -11.053 7.301 15.151 1.00 90.56 143 LYS A CA 1
ATOM 1070 C C . LYS A 1 143 ? -9.954 6.390 14.600 1.00 90.56 143 LYS A C 1
ATOM 1072 O O . LYS A 1 143 ? -9.622 6.456 13.418 1.00 90.56 143 LYS A O 1
ATOM 1077 N N . ASN A 1 144 ? -9.355 5.552 15.447 1.00 90.75 144 ASN A N 1
ATOM 1078 C CA . ASN A 1 144 ?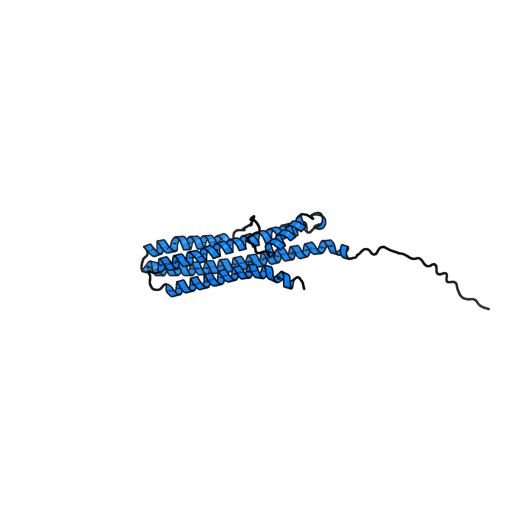 -8.314 4.621 15.004 1.00 90.75 144 ASN A CA 1
ATOM 1079 C C . ASN A 1 144 ? -8.887 3.492 14.135 1.00 90.75 144 ASN A C 1
ATOM 1081 O O . ASN A 1 144 ? -8.218 3.050 13.201 1.00 90.75 144 ASN A O 1
ATOM 1085 N N . LEU A 1 145 ? -10.118 3.049 14.405 1.00 88.94 145 LEU A N 1
ATOM 1086 C CA . LEU A 1 145 ? -10.808 2.072 13.567 1.00 88.94 145 LEU A CA 1
ATOM 1087 C C . LEU A 1 145 ? -11.121 2.649 12.175 1.00 88.94 145 LEU A C 1
ATOM 1089 O O . LEU A 1 145 ? -10.828 2.004 11.170 1.00 88.94 145 LEU A O 1
ATOM 1093 N N . GLU A 1 146 ? -11.634 3.880 12.107 1.00 88.12 146 GLU A N 1
ATOM 1094 C CA . GLU A 1 146 ? -11.889 4.595 10.846 1.00 88.12 146 GLU A CA 1
ATOM 1095 C C . GLU A 1 146 ? -10.602 4.828 10.041 1.00 88.12 146 GLU A C 1
ATOM 1097 O O . GLU A 1 146 ? -10.592 4.680 8.815 1.00 88.12 146 GLU A O 1
ATOM 1102 N N . SER A 1 147 ? -9.503 5.160 10.728 1.00 89.69 147 SER A N 1
ATOM 1103 C CA . SER A 1 147 ? -8.172 5.300 10.123 1.00 89.69 147 SER A CA 1
ATOM 1104 C C . SER A 1 147 ? -7.698 3.979 9.511 1.00 89.69 147 SER A C 1
ATOM 1106 O O . SER A 1 147 ? -7.311 3.929 8.341 1.00 89.69 147 SER A O 1
ATOM 1108 N N . LEU A 1 148 ? -7.805 2.873 10.259 1.00 90.00 148 LEU A N 1
ATOM 1109 C CA . LEU A 1 148 ? -7.474 1.540 9.756 1.00 90.00 148 LEU A CA 1
ATOM 1110 C C . LEU A 1 148 ? -8.325 1.165 8.532 1.00 90.00 148 LEU A C 1
ATOM 1112 O O . LEU A 1 148 ? -7.779 0.666 7.545 1.00 90.00 148 LEU A O 1
ATOM 1116 N N . GLN A 1 149 ? -9.638 1.408 8.573 1.00 87.31 149 GLN A N 1
ATOM 1117 C CA . GLN A 1 149 ? -10.532 1.143 7.443 1.00 87.31 149 GLN A CA 1
ATOM 1118 C C . GLN A 1 149 ? -10.100 1.939 6.205 1.00 87.31 149 GLN A C 1
ATOM 1120 O O . GLN A 1 149 ? -9.949 1.363 5.125 1.00 87.31 149 GLN A O 1
ATOM 1125 N N . GLY A 1 150 ? -9.815 3.234 6.376 1.00 88.00 150 GLY A N 1
ATOM 1126 C CA . GLY A 1 150 ? -9.300 4.091 5.312 1.00 88.00 150 GLY A CA 1
ATOM 1127 C C . GLY A 1 150 ? -7.994 3.567 4.709 1.00 88.00 150 GLY A C 1
ATOM 1128 O O . GLY A 1 150 ? -7.847 3.521 3.487 1.00 88.00 150 GLY A O 1
ATOM 1129 N N . LYS A 1 151 ? -7.057 3.093 5.539 1.00 90.25 151 LYS A N 1
ATOM 1130 C CA . LYS A 1 151 ? -5.785 2.522 5.064 1.00 90.25 151 LYS A CA 1
ATOM 1131 C C . LYS A 1 151 ? -5.931 1.186 4.355 1.00 90.25 151 LYS A C 1
ATOM 1133 O O . LYS A 1 151 ? -5.242 0.957 3.363 1.00 90.25 151 LYS A O 1
ATOM 1138 N N . LEU A 1 152 ? -6.823 0.314 4.812 1.00 89.31 152 LEU A N 1
ATOM 1139 C CA . LEU A 1 152 ? -7.111 -0.939 4.112 1.00 89.31 152 LEU A CA 1
ATOM 1140 C C . LEU A 1 152 ? -7.735 -0.681 2.739 1.00 89.31 152 LEU A C 1
ATOM 1142 O O . LEU A 1 152 ? -7.331 -1.314 1.766 1.00 89.31 152 LEU A O 1
ATOM 1146 N N . GLN A 1 153 ? -8.644 0.290 2.641 1.00 87.75 153 GLN A N 1
ATOM 1147 C CA . GLN A 1 153 ? -9.224 0.706 1.366 1.00 87.75 153 GLN A CA 1
ATOM 1148 C C . GLN A 1 153 ? -8.167 1.311 0.432 1.00 87.75 153 GLN A C 1
ATOM 1150 O O . GLN A 1 153 ? -8.087 0.932 -0.736 1.00 87.75 153 GLN A O 1
ATOM 1155 N N . GLN A 1 154 ? -7.318 2.208 0.944 1.00 90.81 154 GLN A N 1
ATOM 1156 C CA . GLN A 1 154 ? -6.193 2.762 0.186 1.00 90.81 154 GLN A CA 1
ATOM 1157 C C . GLN A 1 154 ? -5.274 1.640 -0.332 1.00 90.81 154 GLN A C 1
ATOM 1159 O O . GLN A 1 154 ? -4.855 1.656 -1.489 1.00 90.81 154 GLN A O 1
ATOM 1164 N N . ALA A 1 155 ? -4.995 0.631 0.497 1.00 92.31 155 ALA A N 1
ATOM 1165 C CA . ALA A 1 155 ? -4.194 -0.524 0.108 1.00 92.31 155 ALA A CA 1
ATOM 1166 C C . ALA A 1 155 ? -4.867 -1.384 -0.979 1.00 92.31 155 ALA A C 1
ATOM 1168 O O . ALA A 1 155 ? -4.182 -1.869 -1.879 1.00 92.31 155 ALA A O 1
ATOM 1169 N N . ASP A 1 156 ? -6.193 -1.548 -0.960 1.00 90.38 156 ASP A N 1
ATOM 1170 C CA . ASP A 1 156 ? -6.914 -2.236 -2.040 1.00 90.38 156 ASP A CA 1
ATOM 1171 C C . ASP A 1 156 ? -6.850 -1.472 -3.362 1.00 90.38 156 ASP A C 1
ATOM 1173 O O . ASP A 1 156 ? -6.628 -2.077 -4.412 1.00 90.38 156 ASP A O 1
ATOM 1177 N N . GLN A 1 157 ? -7.006 -0.147 -3.318 1.00 91.31 157 GLN A N 1
ATOM 1178 C CA . GLN A 1 157 ? -6.871 0.706 -4.500 1.00 91.31 157 GLN A CA 1
ATOM 1179 C C . GLN A 1 157 ? -5.464 0.584 -5.095 1.00 91.31 157 GLN A C 1
ATOM 1181 O O . GLN A 1 157 ? -5.309 0.383 -6.298 1.00 91.31 157 GLN A O 1
ATOM 1186 N N . ILE A 1 158 ? -4.435 0.605 -4.244 1.00 93.44 158 ILE A N 1
ATOM 1187 C CA . ILE A 1 158 ? -3.044 0.405 -4.663 1.00 93.44 158 ILE A CA 1
ATOM 1188 C C . ILE A 1 158 ? -2.831 -1.009 -5.213 1.00 93.44 158 ILE A C 1
ATOM 1190 O O . ILE A 1 158 ? -2.178 -1.179 -6.240 1.00 93.44 158 ILE A O 1
ATOM 1194 N N . LYS A 1 159 ? -3.412 -2.039 -4.591 1.00 93.56 159 LYS A N 1
ATOM 1195 C CA . LYS A 1 159 ? -3.360 -3.421 -5.090 1.00 93.56 159 LYS A CA 1
ATOM 1196 C C . LYS A 1 159 ? -3.974 -3.529 -6.487 1.00 93.56 159 LYS A C 1
ATOM 1198 O O . LYS A 1 159 ? -3.391 -4.185 -7.353 1.00 93.56 159 LYS A O 1
ATOM 1203 N N . ALA A 1 160 ? -5.123 -2.895 -6.713 1.00 92.25 160 ALA A N 1
ATOM 1204 C CA . ALA A 1 160 ? -5.780 -2.859 -8.015 1.00 92.25 160 ALA A CA 1
ATOM 1205 C C . ALA A 1 160 ? -4.919 -2.128 -9.056 1.00 92.25 160 ALA A C 1
ATOM 1207 O O . ALA A 1 160 ? -4.686 -2.681 -10.132 1.00 92.25 160 ALA A O 1
ATOM 1208 N N . TYR A 1 161 ? -4.372 -0.961 -8.699 1.00 94.62 161 TYR A N 1
ATOM 1209 C CA . TYR A 1 161 ? -3.446 -0.205 -9.542 1.00 94.62 161 TYR A CA 1
ATOM 1210 C C . TYR A 1 161 ? -2.233 -1.049 -9.950 1.00 94.62 161 TYR A C 1
ATOM 1212 O O . TYR A 1 161 ? -1.957 -1.196 -11.134 1.00 94.62 161 TYR A O 1
ATOM 1220 N N . ILE A 1 162 ? -1.543 -1.677 -8.990 1.00 93.88 162 ILE A N 1
ATOM 1221 C CA . ILE A 1 162 ? -0.358 -2.509 -9.258 1.00 93.88 162 ILE A CA 1
ATOM 1222 C C . ILE A 1 162 ? -0.705 -3.673 -10.193 1.00 93.88 162 ILE A C 1
ATOM 1224 O O . ILE A 1 162 ? 0.084 -4.024 -11.073 1.00 93.88 162 ILE A O 1
ATOM 1228 N N . ARG A 1 163 ? -1.879 -4.292 -10.011 1.00 93.19 163 ARG A N 1
ATOM 1229 C CA . ARG A 1 163 ? -2.335 -5.397 -10.862 1.00 93.19 163 ARG A CA 1
ATOM 1230 C C . ARG A 1 163 ? -2.510 -4.954 -12.311 1.00 93.19 163 ARG A C 1
ATOM 1232 O O . ARG A 1 163 ? -2.123 -5.707 -13.202 1.00 93.19 163 ARG A O 1
ATOM 1239 N N . GLU A 1 164 ? -3.113 -3.790 -12.518 1.00 93.62 164 GLU A N 1
ATOM 1240 C CA . GLU A 1 164 ? -3.382 -3.238 -13.844 1.00 93.62 164 GLU A CA 1
ATOM 1241 C C . GLU A 1 164 ? -2.099 -2.750 -14.515 1.00 93.62 164 GLU A C 1
ATOM 1243 O O . GLU A 1 164 ? -1.749 -3.197 -15.604 1.00 93.62 164 GLU A O 1
ATOM 1248 N N . HIS A 1 165 ? -1.316 -1.953 -13.792 1.00 93.50 165 HIS A N 1
ATOM 1249 C CA . HIS A 1 165 ? -0.050 -1.400 -14.261 1.00 93.50 165 HIS A CA 1
ATOM 1250 C C . HIS A 1 165 ? 0.928 -2.477 -14.747 1.00 93.50 165 HIS A C 1
ATOM 1252 O O . HIS A 1 165 ? 1.589 -2.357 -15.773 1.00 93.50 165 HIS A O 1
ATOM 1258 N N . LYS A 1 166 ? 0.966 -3.611 -14.050 1.00 93.19 166 LYS A N 1
ATOM 1259 C CA . LYS A 1 166 ? 1.759 -4.774 -14.450 1.00 93.19 166 LYS A CA 1
ATOM 1260 C C . LYS A 1 166 ? 1.364 -5.348 -15.816 1.00 93.19 166 LYS A C 1
ATOM 1262 O O . LYS A 1 166 ? 2.236 -5.832 -16.537 1.00 93.19 166 LYS A O 1
ATOM 1267 N N . LYS A 1 167 ? 0.067 -5.377 -16.143 1.00 93.56 167 LYS A N 1
ATOM 1268 C CA . LYS A 1 167 ? -0.407 -5.854 -17.451 1.00 93.56 167 LYS A CA 1
ATOM 1269 C C . LYS A 1 167 ? 0.020 -4.882 -18.544 1.00 93.56 167 LYS A C 1
ATOM 1271 O O . LYS A 1 167 ? 0.644 -5.314 -19.505 1.00 93.56 167 LYS A O 1
ATOM 1276 N N . GLN A 1 168 ? -0.187 -3.589 -18.302 1.00 94.44 168 GLN A N 1
ATOM 1277 C CA . GLN A 1 168 ? 0.212 -2.514 -19.209 1.00 94.44 168 GLN A CA 1
ATOM 1278 C C . GLN A 1 168 ? 1.714 -2.559 -19.508 1.00 94.44 168 GLN A C 1
ATOM 1280 O O . GLN A 1 168 ? 2.107 -2.599 -20.669 1.00 94.44 168 GLN A O 1
ATOM 1285 N N . LEU A 1 169 ? 2.562 -2.686 -18.479 1.00 94.88 169 LEU A N 1
ATOM 1286 C CA . LEU A 1 169 ? 4.008 -2.835 -18.670 1.00 94.88 169 LEU A CA 1
ATOM 1287 C C . LEU A 1 169 ? 4.371 -4.080 -19.486 1.00 94.88 169 LEU A C 1
ATOM 1289 O O . LEU A 1 169 ? 5.298 -4.032 -20.287 1.00 94.88 169 LEU A O 1
ATOM 1293 N N . LYS A 1 170 ? 3.671 -5.204 -19.292 1.00 94.19 170 LYS A N 1
ATOM 1294 C CA . LYS A 1 170 ? 3.925 -6.423 -20.072 1.00 94.19 170 LYS A CA 1
ATOM 1295 C C . LYS A 1 170 ? 3.600 -6.208 -21.553 1.00 94.19 170 LYS A C 1
ATOM 1297 O O . LYS A 1 170 ? 4.365 -6.657 -22.398 1.00 94.19 170 LYS A O 1
ATOM 1302 N N . GLU A 1 171 ? 2.485 -5.551 -21.850 1.00 94.88 171 GLU A N 1
ATOM 1303 C CA . GLU A 1 171 ? 2.043 -5.264 -23.218 1.00 94.88 171 GLU A CA 1
ATOM 1304 C C . GLU A 1 171 ? 2.984 -4.269 -23.902 1.00 94.88 171 GLU A C 1
ATOM 1306 O O . GLU A 1 171 ? 3.553 -4.579 -24.947 1.00 94.88 171 GLU A O 1
ATOM 1311 N N . GLN A 1 172 ? 3.245 -3.127 -23.260 1.00 94.81 172 GLN A N 1
ATOM 1312 C CA . GLN A 1 172 ? 4.090 -2.055 -23.797 1.00 94.81 172 GLN A CA 1
ATOM 1313 C C . GLN A 1 172 ? 5.550 -2.476 -23.993 1.00 94.81 172 GLN A C 1
ATOM 1315 O O . GLN A 1 172 ? 6.231 -1.953 -24.874 1.00 94.81 172 GLN A O 1
ATOM 1320 N N . LEU A 1 173 ? 6.040 -3.421 -23.182 1.00 95.31 173 LEU A N 1
ATOM 1321 C CA . LEU A 1 173 ? 7.421 -3.896 -23.262 1.00 95.31 173 LEU A CA 1
ATOM 1322 C C . LEU A 1 173 ? 7.603 -5.174 -24.079 1.00 95.31 173 LEU A C 1
ATOM 1324 O O . LEU A 1 173 ? 8.733 -5.630 -24.224 1.00 95.31 173 LEU A O 1
ATOM 1328 N N . SER A 1 174 ? 6.525 -5.753 -24.611 1.00 93.69 174 SER A N 1
ATOM 1329 C CA . SER A 1 174 ? 6.569 -7.027 -25.343 1.00 93.69 174 SER A CA 1
ATOM 1330 C C . SER A 1 174 ? 7.479 -6.995 -26.577 1.00 93.69 174 SER A C 1
ATOM 1332 O O . SER A 1 174 ? 8.105 -8.001 -26.897 1.00 93.69 174 SER A O 1
ATOM 1334 N N . GLN A 1 175 ? 7.602 -5.830 -27.217 1.00 93.12 175 GLN A N 1
ATOM 1335 C CA . GLN A 1 175 ? 8.467 -5.597 -28.376 1.00 93.12 175 GLN A CA 1
ATOM 1336 C C . GLN A 1 175 ? 9.956 -5.424 -28.029 1.00 93.12 175 GLN A C 1
ATOM 1338 O O . GLN A 1 175 ? 10.798 -5.451 -28.922 1.00 93.12 175 GLN A O 1
ATOM 1343 N N . TYR A 1 176 ? 10.3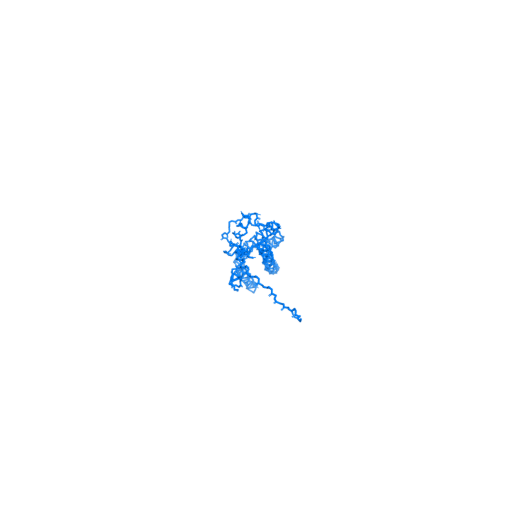06 -5.253 -26.748 1.00 93.69 176 TYR A N 1
ATOM 1344 C CA . TYR A 1 176 ? 11.685 -5.018 -26.322 1.00 93.69 176 TYR A CA 1
ATOM 1345 C C . TYR A 1 176 ? 12.273 -6.244 -25.618 1.00 93.69 176 TYR A C 1
ATOM 1347 O O . TYR A 1 176 ? 11.721 -6.787 -24.658 1.00 93.69 176 TYR A O 1
ATOM 1355 N N . THR A 1 177 ? 13.467 -6.654 -26.042 1.00 90.19 177 THR A N 1
ATOM 1356 C CA . THR A 1 177 ? 14.204 -7.741 -25.388 1.00 90.19 177 THR A CA 1
ATOM 1357 C C . THR A 1 177 ? 14.834 -7.287 -24.066 1.00 90.19 177 THR A C 1
ATOM 1359 O O . THR A 1 177 ? 15.158 -6.116 -23.887 1.00 90.19 177 THR A O 1
ATOM 1362 N N . GLY A 1 178 ? 15.064 -8.220 -23.136 1.00 90.19 178 GLY A N 1
ATOM 1363 C CA . GLY A 1 178 ? 15.847 -7.965 -21.915 1.00 90.19 178 GLY A CA 1
ATOM 1364 C C . GLY A 1 178 ? 15.041 -7.630 -20.654 1.00 90.19 178 GLY A C 1
ATOM 1365 O O . GLY A 1 178 ? 15.606 -7.649 -19.562 1.00 90.19 178 GLY A O 1
ATOM 1366 N N . PHE A 1 179 ? 13.723 -7.430 -20.753 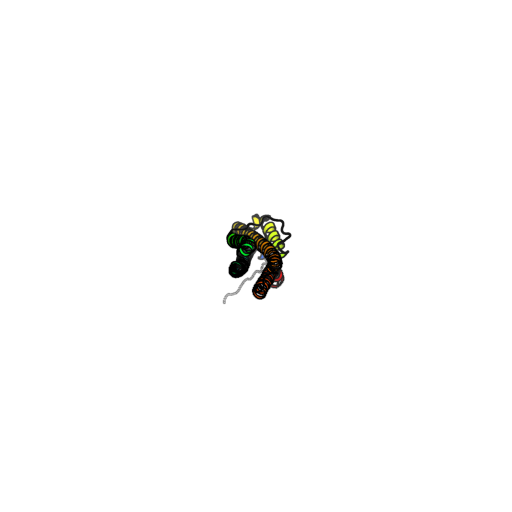1.00 94.75 179 PHE A N 1
ATOM 1367 C CA . PHE A 1 179 ? 12.871 -7.082 -19.602 1.00 94.75 179 PHE A CA 1
ATOM 1368 C C . PHE A 1 179 ? 12.196 -8.272 -18.908 1.00 94.75 179 PHE A C 1
ATOM 1370 O O . PHE A 1 179 ? 11.570 -8.099 -17.860 1.00 94.75 179 PHE A O 1
ATOM 1377 N N . THR A 1 180 ? 12.347 -9.497 -19.421 1.00 92.19 180 THR A N 1
ATOM 1378 C CA . THR A 1 180 ? 11.681 -10.701 -18.887 1.00 92.19 180 THR A CA 1
ATOM 1379 C C . THR A 1 180 ? 11.897 -10.881 -17.383 1.00 92.19 180 THR A C 1
ATOM 1381 O O . THR A 1 180 ? 10.947 -11.111 -16.633 1.00 92.19 180 THR A O 1
ATOM 1384 N N . LYS A 1 181 ? 13.142 -10.722 -16.909 1.00 92.94 181 LYS A N 1
ATOM 1385 C CA . LYS A 1 181 ? 13.483 -10.863 -15.483 1.00 92.94 181 LYS A CA 1
ATOM 1386 C C . LYS A 1 181 ? 12.885 -9.744 -14.626 1.00 92.94 181 LYS A C 1
ATOM 1388 O O . LYS A 1 181 ? 12.514 -9.993 -13.479 1.00 92.94 181 LYS A O 1
ATOM 1393 N N . ASP A 1 182 ? 12.796 -8.524 -15.147 1.00 92.75 182 ASP A N 1
ATOM 1394 C CA . ASP A 1 182 ? 12.226 -7.392 -14.413 1.00 92.75 182 ASP A CA 1
ATOM 1395 C C . ASP A 1 182 ? 10.693 -7.521 -14.321 1.00 92.75 182 ASP A C 1
ATOM 1397 O O . ASP A 1 182 ? 10.134 -7.412 -13.227 1.00 92.75 182 ASP A O 1
ATOM 1401 N N . LEU A 1 183 ? 10.022 -7.924 -15.409 1.00 93.38 183 LEU A N 1
ATOM 1402 C CA . LEU A 1 183 ? 8.586 -8.240 -15.415 1.00 93.38 183 LEU A CA 1
ATOM 1403 C C . LEU A 1 183 ? 8.240 -9.390 -14.453 1.00 93.38 183 LEU A C 1
ATOM 1405 O O . LEU A 1 183 ? 7.247 -9.327 -13.724 1.00 93.38 183 LEU A O 1
ATOM 1409 N N . GLN A 1 184 ? 9.072 -10.433 -14.378 1.00 93.12 184 GLN A N 1
ATOM 1410 C CA . GLN A 1 184 ? 8.913 -11.506 -13.388 1.00 93.12 184 GLN A CA 1
ATOM 1411 C C . GLN A 1 184 ? 9.018 -10.997 -11.942 1.00 93.12 184 GLN A C 1
ATOM 1413 O O . GLN A 1 184 ? 8.263 -11.447 -11.078 1.00 93.12 184 GLN A O 1
ATOM 1418 N N . LYS A 1 185 ? 9.920 -10.050 -11.656 1.00 92.06 185 LYS A N 1
ATOM 1419 C CA . LYS A 1 185 ? 10.031 -9.446 -10.318 1.00 92.06 185 LYS A CA 1
ATOM 1420 C C . LYS A 1 185 ? 8.790 -8.630 -9.968 1.00 92.06 185 LYS A C 1
ATOM 1422 O O . LYS A 1 185 ? 8.265 -8.800 -8.871 1.00 92.06 185 LYS A O 1
ATOM 1427 N N . ILE A 1 186 ? 8.282 -7.818 -10.896 1.00 91.62 186 ILE A N 1
ATOM 1428 C CA . ILE A 1 186 ? 7.037 -7.055 -10.702 1.00 91.62 186 ILE A CA 1
ATOM 1429 C C . ILE A 1 186 ? 5.863 -8.007 -10.427 1.00 91.62 186 ILE A C 1
ATOM 1431 O O . ILE A 1 186 ? 5.094 -7.781 -9.493 1.00 91.62 186 ILE A O 1
ATOM 1435 N N . ASN A 1 187 ? 5.761 -9.115 -11.172 1.00 91.88 187 ASN A N 1
ATOM 1436 C CA . ASN A 1 187 ? 4.760 -10.159 -10.929 1.00 91.88 187 ASN A CA 1
ATOM 1437 C C . ASN A 1 187 ? 4.804 -10.705 -9.500 1.00 91.88 187 ASN A C 1
ATOM 1439 O O . ASN A 1 187 ? 3.759 -10.795 -8.852 1.00 91.88 187 ASN A O 1
ATOM 1443 N N . LYS A 1 188 ? 6.000 -11.037 -9.006 1.00 92.81 188 LYS A N 1
ATOM 1444 C CA . LYS A 1 188 ? 6.185 -11.530 -7.638 1.00 92.81 188 LYS A CA 1
ATOM 1445 C C . LYS A 1 188 ? 5.779 -10.480 -6.605 1.00 92.81 188 LYS A C 1
ATOM 1447 O O . LYS A 1 188 ? 5.011 -10.795 -5.703 1.00 92.81 188 LYS A O 1
ATOM 1452 N N . GLU A 1 189 ? 6.241 -9.238 -6.742 1.00 91.50 189 GLU A N 1
ATOM 1453 C CA . GLU A 1 189 ? 5.896 -8.163 -5.798 1.00 91.50 189 GLU A CA 1
ATOM 1454 C C . GLU A 1 189 ? 4.383 -7.902 -5.753 1.00 91.50 189 GLU A C 1
ATOM 1456 O O . GLU A 1 189 ? 3.814 -7.806 -4.667 1.00 91.50 189 GLU A O 1
ATOM 1461 N N . ALA A 1 190 ? 3.713 -7.874 -6.911 1.00 91.00 190 ALA A N 1
ATOM 1462 C CA . ALA A 1 190 ? 2.261 -7.718 -6.993 1.00 91.00 190 ALA A CA 1
ATOM 1463 C C . ALA A 1 190 ? 1.510 -8.867 -6.298 1.00 91.00 190 ALA A C 1
ATOM 1465 O O . ALA A 1 190 ? 0.554 -8.626 -5.559 1.00 91.00 190 ALA A O 1
ATOM 1466 N N . TYR A 1 191 ? 1.958 -10.109 -6.511 1.00 92.75 191 TYR A N 1
ATOM 1467 C CA . TYR A 1 191 ? 1.381 -11.293 -5.876 1.00 92.75 191 TYR A CA 1
ATOM 1468 C C . TYR A 1 191 ? 1.536 -11.246 -4.350 1.00 92.75 191 TYR A C 1
ATOM 1470 O O . TYR A 1 191 ? 0.542 -11.298 -3.626 1.00 92.75 191 TYR A O 1
ATOM 1478 N N . TYR A 1 192 ? 2.765 -11.062 -3.853 1.00 93.12 192 TYR A N 1
ATOM 1479 C CA . TYR A 1 192 ? 3.040 -11.040 -2.414 1.00 93.12 192 TYR A CA 1
ATOM 1480 C C . TYR A 1 192 ? 2.360 -9.876 -1.701 1.00 93.12 192 TYR A C 1
ATOM 1482 O O . TYR A 1 192 ? 1.853 -10.048 -0.594 1.00 93.12 192 TYR A O 1
ATOM 1490 N N . TYR A 1 193 ? 2.326 -8.695 -2.319 1.00 93.62 193 TYR A N 1
ATOM 1491 C CA . TYR A 1 193 ? 1.591 -7.567 -1.763 1.00 93.62 193 TYR A CA 1
ATOM 1492 C C . TYR A 1 193 ? 0.093 -7.876 -1.683 1.00 93.62 193 TYR A C 1
ATOM 1494 O O . TYR A 1 193 ? -0.526 -7.712 -0.632 1.00 93.62 193 TYR A O 1
ATOM 1502 N N . GLY A 1 194 ? -0.479 -8.403 -2.770 1.00 91.56 194 GLY A N 1
ATOM 1503 C CA . GLY A 1 194 ? -1.884 -8.786 -2.821 1.00 91.56 194 GLY A CA 1
ATOM 1504 C C . GLY A 1 194 ? -2.270 -9.811 -1.755 1.00 91.56 194 GLY A C 1
ATOM 1505 O O . GLY A 1 194 ? -3.355 -9.683 -1.180 1.00 91.56 194 GLY A O 1
ATOM 1506 N N . GLN A 1 195 ? -1.386 -10.774 -1.480 1.00 91.94 195 GLN A N 1
ATOM 1507 C CA . GLN A 1 195 ? -1.539 -11.769 -0.421 1.00 91.94 195 GLN A CA 1
ATOM 1508 C C . GLN A 1 195 ? -1.463 -11.129 0.973 1.00 91.94 195 GLN A C 1
ATOM 1510 O O . GLN A 1 195 ? -2.362 -11.338 1.780 1.00 91.94 195 GLN A O 1
ATOM 1515 N N . GLN A 1 196 ? -0.467 -10.276 1.235 1.00 91.00 196 GLN A N 1
ATOM 1516 C CA . GLN A 1 196 ? -0.308 -9.594 2.528 1.00 91.00 196 GLN A CA 1
ATOM 1517 C C . GLN A 1 196 ? -1.536 -8.756 2.909 1.00 91.00 196 GLN A C 1
ATOM 1519 O O . GLN A 1 196 ? -1.957 -8.770 4.063 1.00 91.00 196 GLN A O 1
ATOM 1524 N N . ILE A 1 197 ? -2.141 -8.043 1.953 1.00 90.06 197 ILE A N 1
ATOM 1525 C CA . ILE A 1 197 ? -3.364 -7.270 2.221 1.00 90.06 197 ILE A CA 1
ATOM 1526 C C . ILE A 1 197 ? -4.540 -8.191 2.575 1.00 90.06 197 ILE A C 1
ATOM 1528 O O . ILE A 1 197 ? -5.284 -7.905 3.516 1.00 90.06 197 ILE A O 1
ATOM 1532 N N . SER A 1 198 ? -4.686 -9.322 1.880 1.00 87.12 198 SER A N 1
ATOM 1533 C CA . SER A 1 198 ? -5.704 -10.327 2.211 1.00 87.12 198 SER A CA 1
ATOM 1534 C C . SER A 1 198 ? -5.469 -10.961 3.590 1.00 87.12 198 SER A C 1
ATOM 1536 O O . SER A 1 198 ? -6.420 -11.167 4.345 1.00 87.12 198 SER A O 1
ATOM 1538 N N . GLU A 1 199 ? -4.212 -11.226 3.951 1.00 86.62 199 GLU A N 1
ATOM 1539 C CA . GLU A 1 199 ? -3.831 -11.759 5.263 1.00 86.62 199 GLU A CA 1
ATOM 1540 C C . GLU A 1 199 ? -4.185 -10.789 6.390 1.00 86.62 199 GLU A C 1
ATOM 1542 O O . GLU A 1 199 ? -4.815 -11.206 7.357 1.00 86.62 199 GLU A O 1
ATOM 1547 N N . TYR A 1 200 ? -3.880 -9.490 6.272 1.00 85.75 200 TYR A N 1
ATOM 1548 C CA . TYR A 1 200 ? -4.248 -8.523 7.318 1.00 85.75 200 TYR A CA 1
ATOM 1549 C C . TYR A 1 200 ? -5.757 -8.432 7.52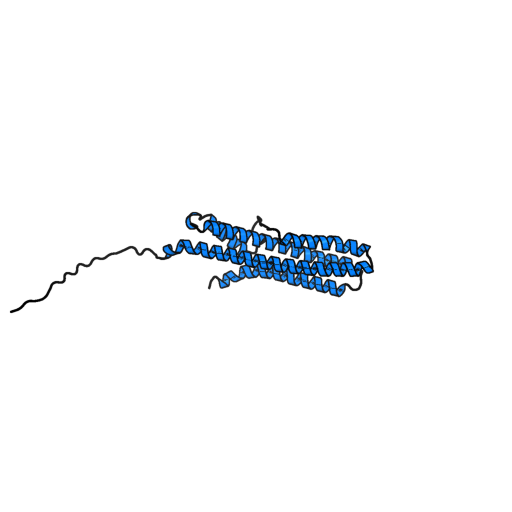3 1.00 85.75 200 TYR A C 1
ATOM 1551 O O . TYR A 1 200 ? -6.219 -8.381 8.662 1.00 85.75 200 TYR A O 1
ATOM 1559 N N . LYS A 1 201 ? -6.537 -8.496 6.440 1.00 82.12 201 LYS A N 1
ATOM 1560 C CA . LYS A 1 201 ? -8.001 -8.559 6.526 1.00 82.12 201 LYS A CA 1
ATOM 1561 C C . LYS A 1 201 ? -8.500 -9.833 7.210 1.00 82.12 201 LYS A C 1
ATOM 1563 O O . LYS A 1 201 ? -9.532 -9.797 7.871 1.00 82.12 201 LYS A O 1
ATOM 1568 N N . THR A 1 202 ? -7.786 -10.946 7.063 1.00 76.81 202 THR A N 1
ATOM 1569 C CA . THR A 1 202 ? -8.172 -12.250 7.627 1.00 76.81 202 THR A CA 1
ATOM 1570 C C . THR A 1 202 ? -7.727 -12.406 9.081 1.00 76.81 202 THR A C 1
ATOM 1572 O O . THR A 1 202 ? -8.511 -12.848 9.911 1.00 76.81 202 THR A O 1
ATOM 1575 N N . LEU A 1 203 ? -6.526 -11.946 9.437 1.00 71.38 203 LEU A N 1
ATOM 1576 C CA . LEU A 1 203 ? -6.017 -11.942 10.816 1.00 71.38 203 LEU A CA 1
ATOM 1577 C C . LEU A 1 203 ? -6.891 -11.113 11.764 1.00 71.38 203 LEU A C 1
ATOM 1579 O O . LEU A 1 203 ? -6.994 -11.420 12.953 1.00 71.38 203 LEU A O 1
ATOM 1583 N N . LEU A 1 204 ? -7.535 -10.070 11.238 1.00 69.81 204 LEU A N 1
ATOM 1584 C CA . LEU A 1 204 ? -8.563 -9.332 11.960 1.00 69.81 204 LEU A CA 1
ATOM 1585 C C . LEU A 1 204 ? -9.777 -10.227 12.281 1.00 69.81 204 LEU A C 1
ATOM 1587 O O . LEU A 1 204 ? -10.267 -10.174 13.404 1.00 69.81 204 LEU A O 1
ATOM 1591 N N . LYS A 1 205 ? -10.196 -11.105 11.358 1.00 65.56 205 LYS A N 1
ATOM 1592 C CA . LYS A 1 205 ? -11.320 -12.046 11.535 1.00 65.56 205 LYS A CA 1
ATOM 1593 C C . LYS A 1 205 ? -11.013 -13.186 12.511 1.00 65.56 205 LYS A C 1
ATOM 1595 O O . LYS A 1 205 ? -11.820 -13.456 13.397 1.00 65.56 205 LYS A O 1
ATOM 1600 N N . ASP A 1 206 ? -9.867 -13.854 12.365 1.00 55.62 206 ASP A N 1
ATOM 1601 C CA . ASP A 1 206 ? -9.594 -15.114 13.080 1.00 55.62 206 ASP A CA 1
ATOM 1602 C C . ASP A 1 206 ? -9.378 -14.947 14.588 1.00 55.62 206 ASP A C 1
ATOM 1604 O O . ASP A 1 206 ? -9.644 -15.866 15.363 1.00 55.62 206 ASP A O 1
ATOM 1608 N N . LYS A 1 207 ? -8.981 -13.759 15.057 1.00 54.56 207 LYS A N 1
ATOM 1609 C CA . LYS A 1 207 ? -8.815 -13.527 16.500 1.00 54.56 207 LYS A CA 1
ATOM 1610 C C . LYS A 1 207 ? -10.117 -13.575 17.305 1.00 54.56 207 LYS A C 1
ATOM 1612 O O . LYS A 1 207 ? -10.028 -13.759 18.514 1.00 54.56 207 LYS A O 1
ATOM 1617 N N . LYS A 1 208 ? -11.296 -13.562 16.665 1.00 50.41 208 LYS A N 1
ATOM 1618 C CA . LYS A 1 208 ? -12.569 -13.916 17.323 1.00 50.41 208 LYS A CA 1
ATOM 1619 C C . LYS A 1 208 ? -12.515 -15.312 17.967 1.00 50.41 208 LYS A C 1
ATOM 1621 O O . LYS A 1 208 ? -13.127 -15.517 19.003 1.00 50.41 208 LYS A O 1
ATOM 1626 N N . LYS A 1 209 ? -11.759 -16.262 17.395 1.00 45.50 209 LYS A N 1
ATOM 1627 C CA . LYS A 1 209 ? -11.594 -17.618 17.958 1.00 45.50 209 LYS A CA 1
ATOM 1628 C C . LYS A 1 209 ? -10.603 -17.684 19.121 1.00 45.50 209 LYS A C 1
ATOM 1630 O O . LYS A 1 209 ? -10.702 -18.591 19.937 1.00 45.50 209 LYS A O 1
ATOM 1635 N N . ALA A 1 210 ? -9.646 -16.758 19.178 1.00 41.94 210 ALA A N 1
ATOM 1636 C CA . ALA A 1 210 ? -8.649 -16.696 20.248 1.00 41.94 210 ALA A CA 1
ATOM 1637 C C . ALA A 1 210 ? -9.131 -15.876 21.455 1.00 41.94 210 ALA A C 1
ATOM 1639 O O . ALA A 1 210 ? -8.678 -16.120 22.561 1.00 41.94 210 ALA A O 1
ATOM 1640 N N . GLU A 1 211 ? -10.028 -14.911 21.237 1.00 48.34 211 GLU A N 1
ATOM 1641 C CA . GLU A 1 211 ? -10.619 -14.059 22.281 1.00 48.34 211 GLU A CA 1
ATOM 1642 C C . GLU A 1 211 ? -11.897 -14.680 22.903 1.00 48.34 211 GLU A C 1
ATOM 1644 O O . GLU A 1 211 ? -12.411 -14.149 23.880 1.00 48.34 211 GLU A O 1
ATOM 1649 N N . ALA A 1 212 ? -12.408 -15.793 22.353 1.00 48.69 212 ALA A N 1
ATOM 1650 C CA . ALA A 1 212 ? -13.589 -16.527 22.838 1.00 48.69 212 ALA A CA 1
ATOM 1651 C C . ALA A 1 212 ? -13.259 -17.821 23.619 1.00 48.69 212 ALA A C 1
ATOM 1653 O O . ALA A 1 212 ? -14.157 -18.626 23.863 1.00 48.69 212 ALA A O 1
ATOM 1654 N N . LYS A 1 213 ? -11.986 -18.043 23.964 1.00 34.31 213 LYS A N 1
ATOM 1655 C CA . LYS A 1 213 ? -11.524 -19.093 24.883 1.00 34.31 213 LYS A CA 1
ATOM 1656 C C . LYS A 1 213 ? -10.983 -18.439 26.144 1.00 34.31 213 LYS A C 1
ATOM 1658 O O . LYS A 1 213 ? -11.164 -19.045 27.215 1.00 34.31 213 LYS A O 1
#

Radius of gyration: 30.42 Å; chains: 1; bounding box: 52×34×128 Å